Protein AF-A0A7Y2GNJ2-F1 (afdb_monomer)

Solvent-a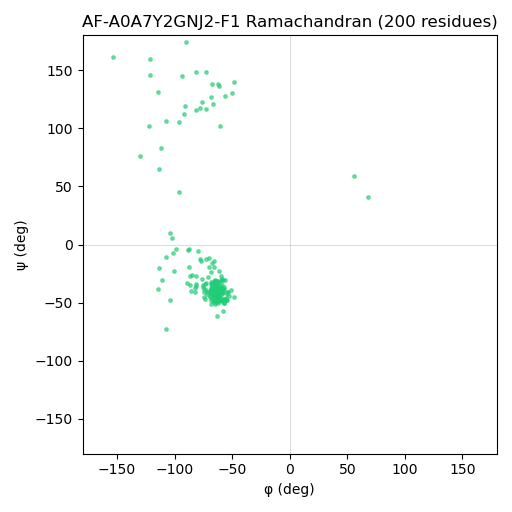ccessible surface area (backbone atoms only — not comparable to full-atom values): 11298 Å² total; per-residue (Å²): 130,84,80,75,84,55,77,53,54,47,87,52,96,85,57,89,56,72,74,78,79,82,53,63,71,44,38,50,50,29,53,53,56,63,75,62,70,83,59,58,85,76,56,62,54,75,68,25,56,54,32,60,71,74,69,48,53,71,67,56,51,52,51,51,52,54,48,42,21,40,48,45,57,44,38,56,54,53,41,50,40,42,62,70,43,56,50,66,52,47,43,46,55,42,53,40,52,30,49,55,50,46,49,55,48,41,52,42,49,35,48,38,36,50,50,52,48,58,70,73,43,82,50,66,69,59,45,55,46,36,76,38,22,64,82,72,32,72,73,47,26,55,54,49,56,53,52,57,58,38,67,71,48,91,45,65,70,59,33,53,55,51,50,51,39,45,54,52,53,70,40,43,66,54,55,54,53,41,51,52,37,44,76,71,75,41,36,62,23,65,34,51,53,48,56,56,51,57,56,74,55,102

pLDDT: mean 94.42, std 7.08, range [44.34, 98.62]

Secondary structure (DSSP, 8-state):
------GGGS--TT--S-PSPS-HHHHHHHHHHHTT---GGG---HHHHHHHHHT--HHHHHHHHHHHHHHHHHHHHHHHHIIIIIHHH---HHHHHHHHHHHHHHHHHHHHHHHHHHHH---HHHHHHHHTHHHH-HHHHHHHHHHHHHHT-S-HHHHHHHHHHIIIIITHHHHHHHHHHHHTT--HHHHHHHHHHHHHT-

Structure (mmCIF, N/CA/C/O backbone):
data_AF-A0A7Y2GNJ2-F1
#
_entry.id   AF-A0A7Y2GNJ2-F1
#
loop_
_atom_site.group_PDB
_atom_site.id
_atom_site.type_symbol
_atom_site.label_atom_id
_atom_site.label_alt_id
_atom_site.label_comp_id
_atom_site.label_asym_id
_atom_site.label_entity_id
_atom_site.label_seq_id
_atom_site.pdbx_PDB_ins_code
_atom_site.Cartn_x
_atom_site.Cartn_y
_atom_site.Cartn_z
_atom_site.occupancy
_atom_site.B_iso_or_equiv
_atom_site.auth_seq_id
_atom_site.auth_comp_id
_atom_site.auth_asym_id
_atom_site.auth_atom_id
_atom_site.pdbx_PDB_model_num
ATOM 1 N N . MET A 1 1 ? 32.166 -11.261 -7.884 1.00 46.47 1 MET A N 1
ATOM 2 C CA . MET A 1 1 ? 30.865 -11.717 -8.414 1.00 46.47 1 MET A CA 1
ATOM 3 C C . MET A 1 1 ? 30.718 -11.103 -9.795 1.00 46.47 1 MET A C 1
ATOM 5 O O . MET A 1 1 ? 31.097 -9.947 -9.932 1.00 46.47 1 MET A O 1
ATOM 9 N N . SER A 1 2 ? 30.309 -11.850 -10.824 1.00 44.34 2 SER A N 1
ATOM 10 C CA . SER A 1 2 ? 30.042 -11.229 -12.127 1.00 44.34 2 SER A CA 1
ATOM 11 C C . SER A 1 2 ? 28.825 -10.325 -11.966 1.00 44.34 2 SER A C 1
ATOM 13 O O . SER A 1 2 ? 27.773 -10.816 -11.565 1.00 44.34 2 SER A O 1
ATOM 15 N N . THR A 1 3 ? 28.966 -9.032 -12.240 1.00 61.59 3 THR A N 1
ATOM 16 C CA . THR A 1 3 ? 27.826 -8.127 -12.400 1.00 61.59 3 THR A CA 1
ATOM 17 C C . THR A 1 3 ? 27.010 -8.654 -13.570 1.00 61.59 3 THR A C 1
ATOM 19 O O . THR A 1 3 ? 27.440 -8.547 -14.720 1.00 61.59 3 THR A O 1
ATOM 22 N N . ALA A 1 4 ? 25.903 -9.336 -13.273 1.00 67.94 4 ALA A N 1
ATOM 23 C CA . ALA A 1 4 ? 24.942 -9.699 -14.297 1.00 67.94 4 ALA A CA 1
ATOM 24 C C . ALA A 1 4 ? 24.522 -8.398 -14.984 1.00 67.94 4 ALA A C 1
ATOM 26 O O . ALA A 1 4 ? 24.213 -7.417 -14.314 1.00 67.94 4 ALA A O 1
ATOM 27 N N . VAL A 1 5 ? 24.613 -8.364 -16.310 1.00 80.19 5 VAL A N 1
ATOM 28 C CA . VAL A 1 5 ? 24.119 -7.219 -17.069 1.00 80.19 5 VAL A CA 1
ATOM 29 C C . VAL A 1 5 ? 22.603 -7.309 -17.021 1.00 80.19 5 VAL A C 1
ATOM 31 O O . VAL A 1 5 ? 22.038 -8.299 -17.483 1.00 80.19 5 VAL A O 1
ATOM 34 N N . GLU A 1 6 ? 21.969 -6.319 -16.405 1.00 88.75 6 GLU A N 1
ATOM 35 C CA . GLU A 1 6 ? 20.520 -6.222 -16.292 1.00 88.75 6 GLU A CA 1
ATOM 36 C C . GLU A 1 6 ? 20.010 -5.309 -17.416 1.00 88.75 6 GLU A C 1
ATOM 38 O O . GLU A 1 6 ? 20.180 -4.092 -17.330 1.00 88.75 6 GLU A O 1
ATOM 43 N N . PRO A 1 7 ? 19.383 -5.852 -18.481 1.00 92.31 7 PRO A N 1
ATOM 44 C CA . PRO A 1 7 ? 19.020 -5.062 -19.662 1.00 92.31 7 PRO A CA 1
ATOM 45 C C . PRO A 1 7 ? 18.042 -3.918 -19.368 1.00 92.31 7 PRO A C 1
ATOM 47 O O . PRO A 1 7 ? 17.959 -2.961 -20.130 1.00 92.31 7 PRO A O 1
ATOM 50 N N . ILE A 1 8 ? 17.287 -4.022 -18.270 1.00 93.12 8 ILE A N 1
ATOM 51 C CA . ILE A 1 8 ? 16.347 -2.998 -17.802 1.00 93.12 8 ILE A CA 1
ATOM 52 C C . ILE A 1 8 ? 17.046 -1.737 -17.272 1.00 93.12 8 ILE A C 1
ATOM 54 O O . ILE A 1 8 ? 16.418 -0.683 -17.224 1.00 93.12 8 ILE A O 1
ATOM 58 N N . LEU A 1 9 ? 18.333 -1.827 -16.924 1.00 93.88 9 LEU A N 1
ATOM 59 C CA . LEU A 1 9 ? 19.142 -0.724 -16.392 1.00 93.88 9 LEU A CA 1
ATOM 60 C C . LEU A 1 9 ? 20.072 -0.098 -17.445 1.00 93.88 9 LEU A C 1
ATOM 62 O O . LEU A 1 9 ? 20.734 0.902 -17.174 1.00 93.88 9 LEU A O 1
ATOM 66 N N . GLU A 1 10 ? 20.161 -0.680 -18.645 1.00 91.62 10 GLU A N 1
ATOM 67 C CA . GLU A 1 10 ? 21.019 -0.161 -19.712 1.00 91.62 10 GLU A CA 1
ATOM 68 C C . GLU A 1 10 ? 20.494 1.178 -20.237 1.00 91.62 10 GLU A C 1
ATOM 70 O O . GLU A 1 10 ? 19.329 1.285 -20.628 1.00 91.62 10 GLU A O 1
ATOM 75 N N . ALA A 1 11 ? 21.365 2.195 -20.261 1.00 87.31 11 ALA A N 1
ATOM 76 C CA . ALA A 1 11 ? 21.024 3.549 -20.688 1.00 87.31 11 ALA A CA 1
ATOM 77 C C . ALA A 1 11 ? 20.310 3.556 -22.048 1.00 87.31 11 ALA A C 1
ATOM 79 O O . ALA A 1 11 ? 20.769 2.947 -23.018 1.00 87.31 11 ALA A O 1
ATOM 80 N N . ASN A 1 12 ? 19.183 4.266 -22.111 1.00 82.25 12 ASN A N 1
ATOM 81 C CA . ASN A 1 12 ? 18.346 4.353 -23.301 1.00 82.25 12 ASN A CA 1
ATOM 82 C C . ASN A 1 12 ? 18.021 5.817 -23.618 1.00 82.25 12 ASN A C 1
ATOM 84 O O . ASN A 1 12 ? 16.913 6.297 -23.371 1.00 82.25 12 ASN A O 1
ATOM 88 N N . ASP A 1 13 ? 19.013 6.517 -24.169 1.00 76.12 13 ASP A N 1
ATOM 89 C CA . ASP A 1 13 ? 18.960 7.963 -24.431 1.00 76.12 13 ASP A CA 1
ATOM 90 C C . ASP A 1 13 ? 17.912 8.362 -25.489 1.00 76.12 13 ASP A C 1
ATOM 92 O O . ASP A 1 13 ? 17.538 9.529 -25.591 1.00 76.12 13 ASP A O 1
ATOM 96 N N . ASP A 1 14 ? 17.393 7.399 -26.255 1.00 72.88 14 ASP A N 1
ATOM 97 C CA . ASP A 1 14 ? 16.506 7.653 -27.394 1.00 72.88 14 ASP A CA 1
ATOM 98 C C . ASP A 1 14 ? 15.012 7.464 -27.071 1.00 72.88 14 ASP A C 1
ATOM 100 O O . ASP A 1 14 ? 14.151 7.707 -27.926 1.00 72.88 14 ASP A O 1
ATOM 104 N N . ARG A 1 15 ? 14.656 7.025 -25.852 1.00 75.00 15 ARG A N 1
ATOM 105 C CA . ARG A 1 15 ? 13.292 6.555 -25.546 1.00 75.00 15 ARG A CA 1
ATOM 106 C C . ARG A 1 15 ? 12.517 7.437 -24.567 1.00 75.00 15 ARG A C 1
ATOM 108 O O . ARG A 1 15 ? 12.082 6.996 -23.508 1.00 75.00 15 ARG A O 1
ATOM 115 N N . PHE A 1 16 ? 12.236 8.668 -24.994 1.00 76.56 16 PHE A N 1
ATOM 116 C CA . PHE A 1 16 ? 11.291 9.578 -24.321 1.00 76.56 16 PHE A CA 1
ATOM 117 C C . PHE A 1 16 ? 9.837 9.431 -24.797 1.00 76.56 16 PHE A C 1
ATOM 119 O O . PHE A 1 16 ? 8.935 10.078 -24.268 1.00 76.56 16 PHE A O 1
ATOM 126 N N . VAL A 1 17 ? 9.595 8.593 -25.808 1.00 85.94 17 VAL A N 1
ATOM 127 C CA . VAL A 1 17 ? 8.268 8.355 -26.384 1.00 85.94 17 VAL A CA 1
ATOM 128 C C . VAL A 1 17 ? 7.861 6.911 -26.105 1.00 85.94 17 VAL A C 1
ATOM 130 O O . VAL A 1 17 ? 8.636 5.984 -26.340 1.00 85.94 17 VAL A O 1
ATOM 133 N N . ILE A 1 18 ? 6.638 6.713 -25.606 1.00 91.56 18 ILE A N 1
ATOM 134 C CA . ILE A 1 18 ? 6.153 5.382 -25.213 1.00 91.56 18 ILE A CA 1
ATOM 135 C C . ILE A 1 18 ? 5.967 4.443 -26.416 1.00 91.56 18 ILE A C 1
ATOM 137 O O . ILE A 1 18 ? 6.223 3.244 -26.317 1.00 91.56 18 ILE A O 1
ATOM 141 N N . PHE A 1 19 ? 5.587 4.983 -27.579 1.00 92.06 19 PHE A N 1
ATOM 142 C CA . PHE A 1 19 ? 5.380 4.200 -28.795 1.00 92.06 19 PHE A CA 1
ATOM 143 C C . PHE A 1 19 ? 6.627 4.136 -29.692 1.00 92.06 19 PHE A C 1
ATOM 145 O O . PHE A 1 19 ? 7.317 5.142 -29.854 1.00 92.06 19 PHE A O 1
ATOM 152 N N . PRO A 1 20 ? 6.863 2.993 -30.367 1.00 94.00 20 PRO A N 1
ATOM 153 C CA . PRO A 1 20 ? 6.124 1.733 -30.235 1.00 94.00 20 PRO A CA 1
ATOM 154 C C . PRO A 1 20 ? 6.440 1.009 -28.913 1.00 94.00 20 PRO A C 1
ATOM 156 O O . PRO A 1 20 ? 7.570 1.076 -28.427 1.00 94.00 20 PRO A O 1
ATOM 159 N N . ILE A 1 21 ? 5.453 0.283 -28.371 1.00 96.38 21 ILE A N 1
ATOM 160 C CA . ILE A 1 21 ? 5.638 -0.584 -27.195 1.00 96.38 21 ILE A CA 1
ATOM 161 C C . ILE A 1 21 ? 6.673 -1.671 -27.528 1.00 96.38 21 ILE A C 1
ATOM 163 O O . ILE A 1 21 ? 6.667 -2.229 -28.628 1.00 96.38 21 ILE A O 1
ATOM 167 N N . LYS A 1 22 ? 7.587 -1.934 -26.593 1.00 95.00 22 LYS A N 1
ATOM 168 C CA . LYS A 1 22 ? 8.662 -2.935 -26.686 1.00 95.00 22 LYS A CA 1
ATOM 169 C C . LYS A 1 22 ? 8.465 -4.060 -25.672 1.00 95.00 22 LYS A C 1
ATOM 171 O O . LYS A 1 22 ? 8.685 -5.215 -26.021 1.00 95.00 22 LYS A O 1
ATOM 176 N N . HIS A 1 23 ? 8.006 -3.722 -24.468 1.00 96.25 23 HIS A N 1
ATOM 177 C CA . HIS A 1 23 ? 7.744 -4.655 -23.371 1.00 96.25 23 HIS A CA 1
ATOM 178 C C . HIS A 1 23 ? 6.239 -4.732 -23.118 1.00 96.25 23 HIS A C 1
ATOM 180 O O . HIS A 1 23 ? 5.681 -4.007 -22.296 1.00 96.25 23 HIS A O 1
ATOM 186 N N . HIS A 1 24 ? 5.563 -5.568 -23.908 1.00 97.69 24 HIS A N 1
ATOM 187 C CA . HIS A 1 24 ? 4.108 -5.726 -23.842 1.00 97.69 24 HIS A CA 1
ATOM 188 C C . HIS A 1 24 ? 3.636 -6.321 -22.514 1.00 97.69 24 HIS A C 1
ATOM 190 O O . HIS A 1 24 ? 2.588 -5.929 -22.021 1.00 97.69 24 HIS A O 1
ATOM 196 N N . ASP A 1 25 ? 4.426 -7.208 -21.922 1.00 97.44 25 ASP A N 1
ATOM 197 C CA . ASP A 1 25 ? 4.215 -7.778 -20.593 1.00 97.44 25 ASP A CA 1
ATOM 198 C C . ASP A 1 25 ? 4.162 -6.701 -19.498 1.00 97.44 25 ASP A C 1
ATOM 200 O O . ASP A 1 25 ? 3.218 -6.664 -18.708 1.00 97.44 25 ASP A O 1
ATOM 204 N N . LEU A 1 26 ? 5.127 -5.778 -19.490 1.00 97.19 26 LEU A N 1
ATOM 205 C CA . LEU A 1 26 ? 5.150 -4.654 -18.549 1.00 97.19 26 LEU A CA 1
ATOM 206 C C . LEU A 1 26 ? 4.021 -3.658 -18.828 1.00 97.19 26 LEU A C 1
ATOM 208 O O . LEU A 1 26 ? 3.373 -3.168 -17.904 1.00 97.19 26 LEU A O 1
ATOM 212 N N . TRP A 1 27 ? 3.749 -3.387 -20.106 1.00 98.00 27 TRP A N 1
ATOM 213 C CA . TRP A 1 27 ? 2.651 -2.507 -20.498 1.00 98.00 27 TRP A CA 1
ATOM 214 C C . TRP A 1 27 ? 1.289 -3.057 -20.067 1.00 98.00 27 TRP A C 1
ATOM 216 O O . TRP A 1 27 ? 0.447 -2.308 -19.580 1.00 98.00 27 TRP A O 1
ATOM 226 N N . GLU A 1 28 ? 1.065 -4.363 -20.211 1.00 98.25 28 GLU A N 1
ATOM 227 C CA . GLU A 1 28 ? -0.156 -5.023 -19.752 1.00 98.25 28 GLU A CA 1
ATOM 228 C C . GLU A 1 28 ? -0.335 -4.896 -18.238 1.00 98.25 28 GLU A C 1
ATOM 230 O O . GLU A 1 28 ? -1.447 -4.618 -17.792 1.00 98.25 28 GLU A O 1
ATOM 235 N N . TRP A 1 29 ? 0.734 -5.049 -17.452 1.00 97.69 29 TRP A N 1
ATOM 236 C CA . TRP A 1 29 ? 0.687 -4.817 -16.006 1.00 97.69 29 TRP A CA 1
ATOM 237 C C . TRP A 1 29 ? 0.358 -3.369 -15.659 1.00 97.69 29 TRP A C 1
ATOM 239 O O . TRP A 1 29 ? -0.556 -3.138 -14.872 1.00 97.69 29 TRP A O 1
ATOM 249 N N . TYR A 1 30 ? 0.996 -2.401 -16.319 1.00 98.25 30 TYR A N 1
ATOM 250 C CA . TYR A 1 30 ? 0.650 -0.988 -16.148 1.00 98.25 30 TYR A CA 1
ATOM 251 C C . TYR A 1 30 ? -0.836 -0.735 -16.437 1.00 98.25 30 TYR A C 1
ATOM 253 O O . TYR A 1 30 ? -1.531 -0.138 -15.619 1.00 98.25 30 TYR A O 1
ATOM 261 N N . LYS A 1 31 ? -1.359 -1.248 -17.558 1.00 98.44 31 LYS A N 1
ATOM 262 C CA . LYS A 1 31 ? -2.773 -1.077 -17.923 1.00 98.44 31 LYS A CA 1
ATOM 263 C C . LYS A 1 31 ? -3.731 -1.770 -16.950 1.00 98.44 31 LYS A C 1
ATOM 265 O O . LYS A 1 31 ? -4.848 -1.285 -16.787 1.00 98.44 31 LYS A O 1
ATOM 270 N N . LYS A 1 32 ? -3.329 -2.882 -16.322 1.00 97.88 32 LYS A N 1
ATOM 271 C CA . LYS A 1 32 ? -4.114 -3.528 -15.256 1.00 97.88 32 LYS A CA 1
ATOM 272 C C . LYS A 1 32 ? -4.197 -2.633 -14.022 1.00 97.88 32 LYS A C 1
ATOM 274 O O . LYS A 1 32 ? -5.305 -2.395 -13.559 1.00 97.88 32 LYS A O 1
ATOM 279 N N . CYS A 1 33 ? -3.069 -2.101 -13.553 1.00 97.19 33 CYS A N 1
ATOM 280 C CA . CYS A 1 33 ? -3.043 -1.178 -12.415 1.00 97.19 33 CYS A CA 1
ATOM 281 C C . 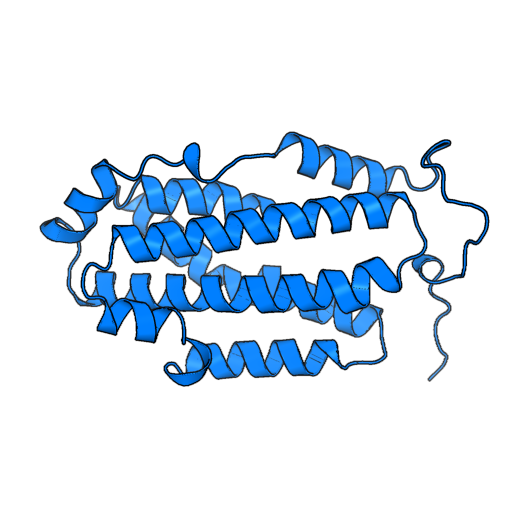CYS A 1 33 ? -3.833 0.102 -12.716 1.00 97.19 33 CYS A C 1
ATOM 283 O O . CYS A 1 33 ? -4.675 0.505 -11.922 1.00 97.19 33 CYS A O 1
ATOM 285 N N . GLU A 1 34 ? -3.654 0.683 -13.905 1.00 98.19 34 GLU A N 1
ATOM 286 C CA . GLU A 1 34 ? -4.389 1.878 -14.334 1.00 98.19 34 GLU A CA 1
ATOM 287 C C . GLU A 1 34 ? -5.910 1.658 -14.343 1.00 98.19 34 GLU A C 1
ATOM 289 O O . GLU A 1 34 ? -6.672 2.534 -13.940 1.00 98.19 34 GLU A O 1
ATOM 294 N N . ALA A 1 35 ? -6.370 0.474 -14.758 1.00 97.94 35 ALA A N 1
ATOM 295 C CA . ALA A 1 35 ? -7.789 0.116 -14.748 1.00 97.94 35 ALA A CA 1
ATOM 296 C C . ALA A 1 35 ? -8.366 -0.097 -13.335 1.00 97.94 35 ALA A C 1
ATOM 298 O O . ALA A 1 35 ? -9.583 -0.211 -13.186 1.00 97.94 35 ALA A O 1
ATOM 299 N N . CYS A 1 36 ? -7.507 -0.166 -12.319 1.00 96.75 36 CYS A N 1
ATOM 300 C CA . CYS A 1 36 ? -7.857 -0.383 -10.923 1.00 96.75 36 CYS A CA 1
ATOM 301 C C . CYS A 1 36 ? -7.824 0.900 -10.080 1.00 96.75 36 CYS A C 1
ATOM 303 O O . CYS A 1 36 ? -8.033 0.799 -8.874 1.00 96.75 36 CYS A O 1
ATOM 305 N N . PHE A 1 37 ? -7.605 2.071 -10.690 1.00 98.25 37 PHE A N 1
ATOM 306 C CA . PHE A 1 37 ? -7.615 3.368 -10.008 1.00 98.25 37 PHE A CA 1
ATOM 307 C C . PHE A 1 37 ? -8.850 3.568 -9.114 1.00 98.25 37 PHE A C 1
ATOM 309 O O . PHE A 1 37 ? -9.967 3.224 -9.506 1.00 98.25 37 PHE A O 1
ATOM 316 N N . TRP A 1 38 ? -8.626 4.163 -7.945 1.00 98.62 38 TRP A N 1
ATOM 317 C CA . TRP A 1 38 ? -9.640 4.553 -6.968 1.00 98.62 38 TRP A CA 1
ATOM 318 C C . TRP A 1 38 ? -9.116 5.728 -6.133 1.00 98.62 38 TRP A C 1
ATOM 320 O O . TRP A 1 38 ? -7.904 5.950 -6.100 1.00 98.62 38 TRP A O 1
ATOM 330 N N . THR A 1 39 ? -9.997 6.469 -5.457 1.00 98.56 39 THR A N 1
ATOM 331 C CA . THR A 1 39 ? -9.603 7.532 -4.510 1.00 98.56 39 THR A CA 1
ATOM 332 C C . THR A 1 39 ? -10.132 7.298 -3.098 1.00 98.56 39 THR A C 1
ATOM 334 O O . THR A 1 39 ? -11.108 6.572 -2.893 1.00 98.56 39 THR A O 1
ATOM 337 N N . ALA A 1 40 ? -9.505 7.933 -2.101 1.00 98.06 40 ALA A N 1
ATOM 338 C CA . ALA A 1 40 ? -9.887 7.786 -0.697 1.00 98.06 40 ALA A CA 1
ATOM 339 C C . ALA A 1 40 ? -11.352 8.193 -0.429 1.00 98.06 40 ALA A C 1
ATOM 341 O O . ALA A 1 40 ? -12.008 7.616 0.439 1.00 98.06 40 ALA A O 1
ATOM 342 N N . GLU A 1 41 ? -11.899 9.138 -1.200 1.00 97.44 41 GLU A N 1
ATOM 343 C CA . GLU A 1 41 ? -13.291 9.594 -1.088 1.00 97.44 41 GLU A CA 1
ATOM 344 C C . GLU A 1 41 ? -14.331 8.543 -1.497 1.00 97.44 41 GLU A C 1
ATOM 346 O O . GLU A 1 41 ? -15.509 8.693 -1.165 1.00 97.44 41 GLU A O 1
ATOM 351 N N . GLU A 1 42 ? -13.931 7.485 -2.204 1.00 96.50 42 GLU A N 1
ATOM 352 C CA . GLU A 1 42 ? -14.821 6.369 -2.543 1.00 96.50 42 GLU A CA 1
ATOM 353 C C . GLU A 1 42 ? -15.129 5.477 -1.327 1.00 96.50 42 GLU A C 1
ATOM 355 O O . GLU A 1 42 ? -16.041 4.646 -1.380 1.00 96.50 42 GLU A O 1
ATOM 360 N N . ILE A 1 43 ? -14.390 5.640 -0.224 1.00 98.00 43 ILE A N 1
ATOM 361 C CA . ILE A 1 43 ? -14.528 4.832 0.987 1.00 98.00 43 ILE A CA 1
ATOM 362 C C . ILE A 1 43 ? -15.514 5.500 1.955 1.00 98.00 43 ILE A C 1
ATOM 364 O O . ILE A 1 43 ? -15.224 6.528 2.568 1.00 98.00 43 ILE A O 1
ATOM 368 N N . ASP A 1 44 ? -16.672 4.869 2.159 1.00 97.31 44 ASP A N 1
ATOM 369 C CA . ASP A 1 44 ? -17.634 5.293 3.179 1.00 97.31 44 ASP A CA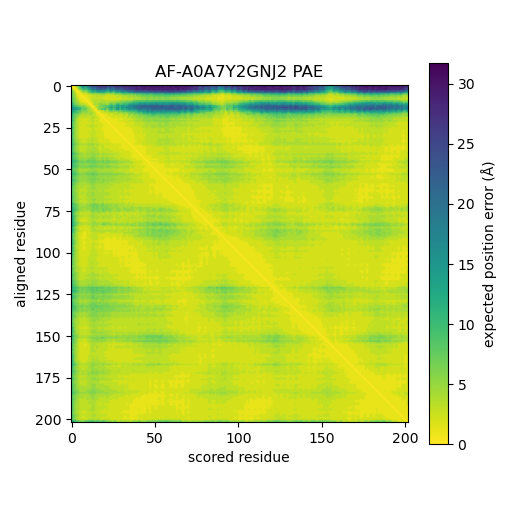 1
ATOM 370 C C . ASP A 1 44 ? -17.238 4.768 4.570 1.00 97.31 44 ASP A C 1
ATOM 372 O O . ASP A 1 44 ? -17.223 3.563 4.825 1.00 97.31 44 ASP A O 1
ATOM 376 N N . LEU A 1 45 ? -16.935 5.694 5.485 1.00 97.19 45 LEU A N 1
ATOM 377 C CA . LEU A 1 45 ? -16.546 5.409 6.872 1.00 97.19 45 LEU A CA 1
ATOM 378 C C . LEU A 1 45 ? -17.669 5.680 7.889 1.00 97.19 45 LEU A C 1
ATOM 380 O O . LEU A 1 45 ? -17.421 5.695 9.101 1.00 97.19 45 LEU A O 1
ATOM 384 N N . HIS A 1 46 ? -18.899 5.938 7.434 1.00 95.12 46 HIS A N 1
ATOM 385 C CA . HIS A 1 46 ? -20.003 6.305 8.319 1.00 95.12 46 HIS A CA 1
ATOM 386 C C . HIS A 1 46 ? -20.337 5.195 9.326 1.00 95.12 46 HIS A C 1
ATOM 388 O O . HIS A 1 46 ? -20.430 5.452 10.531 1.00 95.12 46 HIS A O 1
ATOM 394 N N . GLU A 1 47 ? -20.486 3.956 8.852 1.00 95.38 47 GLU A N 1
ATOM 395 C CA . GLU A 1 47 ? -20.832 2.816 9.710 1.00 95.38 47 GLU A CA 1
ATOM 396 C C . GLU A 1 47 ? -19.679 2.402 10.641 1.00 95.38 47 GLU A C 1
ATOM 398 O O . GLU A 1 47 ? -19.922 1.938 11.762 1.00 95.38 47 GLU A O 1
ATOM 403 N N . ASP A 1 48 ? -18.429 2.652 10.240 1.00 97.81 48 ASP A N 1
ATOM 404 C CA . ASP A 1 48 ? -17.239 2.269 11.005 1.00 97.81 48 ASP A CA 1
ATOM 405 C C . ASP A 1 48 ? -17.173 2.964 12.362 1.00 97.81 48 ASP A C 1
ATOM 407 O O . ASP A 1 48 ? -16.747 2.355 13.341 1.00 97.81 48 ASP A O 1
ATOM 411 N N . GLN A 1 49 ? -17.657 4.205 12.479 1.00 95.62 49 GLN A N 1
ATOM 412 C CA . GLN A 1 49 ? -17.679 4.897 13.772 1.00 95.62 49 GLN A CA 1
ATOM 413 C C . GLN A 1 49 ? -18.559 4.179 14.800 1.00 95.62 49 GLN A C 1
ATOM 415 O O . GLN A 1 49 ? -18.229 4.143 15.990 1.00 95.62 49 GLN A O 1
ATOM 420 N N . ASN A 1 50 ? -19.685 3.609 14.369 1.00 97.25 50 ASN A N 1
ATOM 421 C CA . ASN A 1 50 ? -20.546 2.854 15.270 1.00 97.25 50 ASN A CA 1
ATOM 422 C C . ASN A 1 50 ? -19.874 1.543 15.692 1.00 97.25 50 ASN A C 1
ATOM 424 O O . ASN A 1 50 ? -19.866 1.212 16.879 1.00 97.25 50 ASN A O 1
ATOM 428 N N . ASP A 1 51 ? -19.286 0.818 14.743 1.00 98.25 51 ASP A N 1
ATOM 429 C CA . ASP A 1 51 ? -18.598 -0.442 15.020 1.00 98.25 51 ASP A CA 1
ATOM 430 C C . ASP A 1 51 ? -17.400 -0.234 15.950 1.00 98.25 51 ASP A C 1
ATOM 432 O O . ASP A 1 51 ? -17.264 -0.936 16.959 1.00 98.25 51 ASP A O 1
ATOM 436 N N . TRP A 1 52 ? -16.603 0.798 15.675 1.00 98.31 52 TRP A N 1
ATOM 437 C CA . TRP A 1 52 ? -15.447 1.195 16.466 1.00 98.31 52 TRP A CA 1
ATOM 438 C C . TRP A 1 52 ? -15.788 1.436 17.937 1.00 98.31 52 TRP A C 1
ATOM 440 O O . TRP A 1 52 ? -15.101 0.932 18.831 1.00 98.31 52 TRP A O 1
ATOM 450 N N . ASN A 1 53 ? -16.860 2.191 18.192 1.00 96.75 53 ASN A N 1
ATOM 451 C CA . ASN A 1 53 ? -17.242 2.602 19.540 1.00 96.75 53 ASN A CA 1
ATOM 452 C C . ASN A 1 53 ? -18.040 1.526 20.287 1.00 96.75 53 ASN A C 1
ATOM 454 O O . ASN A 1 53 ? -17.857 1.361 21.492 1.00 96.75 53 ASN A O 1
ATOM 458 N N . ASN A 1 54 ? -18.920 0.803 19.588 1.00 97.69 54 ASN A N 1
ATOM 459 C CA . ASN A 1 54 ? -19.958 -0.005 20.231 1.00 97.69 54 ASN A CA 1
ATOM 460 C C . ASN A 1 54 ? -19.798 -1.517 20.034 1.00 97.69 54 ASN A C 1
ATOM 462 O O . ASN A 1 54 ? -20.393 -2.280 20.797 1.00 97.69 54 ASN A O 1
ATOM 466 N N . LYS A 1 55 ? -19.045 -1.973 19.023 1.00 97.94 55 LYS A N 1
ATOM 467 C CA . LYS A 1 55 ? -18.895 -3.408 18.718 1.00 97.94 55 LYS A CA 1
ATOM 468 C C . LYS A 1 55 ? -17.503 -3.955 19.007 1.00 97.94 55 LYS A C 1
ATOM 470 O O . LYS A 1 55 ? -17.391 -5.135 19.333 1.00 97.94 55 LYS A O 1
ATOM 475 N N . LEU A 1 56 ? -16.465 -3.129 18.886 1.00 98.19 56 LEU A N 1
ATOM 476 C CA . LEU A 1 56 ? -15.101 -3.537 19.206 1.00 98.19 56 LEU A CA 1
ATOM 477 C C . LEU A 1 56 ? -14.825 -3.465 20.711 1.00 98.19 56 LEU A C 1
ATOM 479 O O . LEU A 1 56 ? -15.347 -2.600 21.422 1.00 98.19 56 LEU A O 1
ATOM 483 N N . ASN A 1 57 ? -13.964 -4.353 21.195 1.00 97.94 57 ASN A N 1
ATOM 484 C CA . ASN A 1 57 ? -13.354 -4.235 22.518 1.00 97.94 57 ASN A CA 1
ATOM 485 C C . ASN A 1 57 ? -12.032 -3.440 22.462 1.00 97.94 57 ASN A C 1
ATOM 487 O O . ASN A 1 57 ? -11.554 -3.056 21.391 1.00 97.94 57 ASN A O 1
ATOM 491 N N . ASP A 1 58 ? -11.449 -3.163 23.631 1.00 97.88 58 ASP A N 1
ATOM 492 C CA . ASP A 1 58 ? -10.227 -2.355 23.730 1.00 97.88 58 ASP A CA 1
ATOM 493 C C . ASP A 1 58 ? -9.012 -3.018 23.074 1.00 97.88 58 ASP A C 1
ATOM 495 O O . ASP A 1 58 ? -8.225 -2.324 22.430 1.00 97.88 58 ASP A O 1
ATOM 499 N N . ASP A 1 59 ? -8.887 -4.344 23.166 1.00 98.19 59 ASP A N 1
ATOM 500 C CA . ASP A 1 59 ? -7.781 -5.093 22.558 1.00 98.19 59 ASP A CA 1
ATOM 501 C C . ASP A 1 59 ? -7.875 -5.082 21.024 1.00 98.19 59 ASP A C 1
ATOM 503 O O . ASP A 1 59 ? -6.869 -4.935 20.331 1.00 98.19 59 ASP A O 1
ATOM 507 N N . GLU A 1 60 ? -9.088 -5.169 20.474 1.00 98.25 60 GLU A N 1
ATOM 508 C CA . GLU A 1 60 ? -9.345 -5.062 19.034 1.00 98.25 60 GLU A CA 1
ATOM 509 C C . GLU A 1 60 ? -9.025 -3.662 18.512 1.00 98.25 60 GLU A C 1
ATOM 511 O O . GLU A 1 60 ? -8.321 -3.525 17.509 1.00 98.25 60 GLU A O 1
ATOM 516 N N . ARG A 1 61 ? -9.474 -2.614 19.217 1.00 98.38 61 ARG A N 1
ATOM 517 C CA . ARG A 1 61 ? -9.119 -1.226 18.881 1.00 98.38 61 ARG A CA 1
ATOM 518 C C . ARG A 1 61 ? -7.616 -0.995 18.978 1.00 98.38 61 ARG A C 1
ATOM 520 O O . ARG A 1 61 ? -7.043 -0.334 18.114 1.00 98.38 61 ARG A O 1
ATOM 527 N N . TYR A 1 62 ? -6.973 -1.518 20.021 1.00 97.12 62 TYR A N 1
ATOM 528 C CA . TYR A 1 62 ? -5.523 -1.456 20.188 1.00 97.12 62 TYR A CA 1
ATOM 529 C C . TYR A 1 62 ? -4.816 -2.092 18.989 1.00 97.12 62 TYR A C 1
ATOM 531 O O . TYR A 1 62 ? -3.960 -1.455 18.374 1.00 97.12 62 TYR A O 1
ATOM 539 N N . PHE A 1 63 ? -5.224 -3.301 18.613 1.00 97.88 63 PHE A N 1
ATOM 540 C CA . PHE A 1 63 ? -4.637 -4.043 17.508 1.00 97.88 63 PHE A CA 1
ATOM 541 C C . PHE A 1 63 ? -4.802 -3.326 16.159 1.00 97.88 63 PHE A C 1
ATOM 543 O O . PHE A 1 63 ? -3.816 -3.144 15.445 1.00 97.88 63 PHE A O 1
ATOM 550 N N . ILE A 1 64 ? -6.007 -2.835 15.846 1.00 98.31 64 ILE A N 1
ATOM 551 C CA . ILE A 1 64 ? -6.275 -2.095 14.601 1.00 98.31 64 ILE A CA 1
ATOM 552 C C . ILE A 1 64 ? -5.452 -0.804 14.543 1.00 98.31 64 ILE A C 1
ATOM 554 O O . ILE A 1 64 ? -4.817 -0.548 13.524 1.00 98.31 64 ILE A O 1
ATOM 558 N N . LYS A 1 65 ? -5.377 -0.026 15.635 1.00 97.69 65 LYS A N 1
ATOM 559 C CA . LYS A 1 65 ? -4.543 1.192 15.687 1.00 97.69 65 LYS A CA 1
ATOM 560 C C . LYS A 1 65 ? -3.087 0.911 15.321 1.00 97.69 65 LYS A C 1
ATOM 562 O O . LYS A 1 65 ? -2.490 1.675 14.572 1.00 97.69 65 LYS A O 1
ATOM 567 N N . HIS A 1 66 ? -2.521 -0.186 15.824 1.00 96.62 66 HIS A N 1
ATOM 568 C CA . HIS A 1 66 ? -1.124 -0.533 15.556 1.00 96.62 66 HIS A CA 1
ATOM 569 C C . HIS A 1 66 ? -0.909 -1.027 14.124 1.00 96.62 66 HIS A C 1
ATOM 571 O O . HIS A 1 66 ? 0.143 -0.756 13.551 1.00 96.62 66 HIS A O 1
ATOM 577 N N . ILE A 1 67 ? -1.896 -1.708 13.534 1.00 97.50 67 ILE A N 1
ATOM 578 C CA . ILE A 1 67 ? -1.872 -2.056 12.108 1.00 97.50 67 ILE A CA 1
ATOM 579 C C . ILE A 1 67 ? -1.894 -0.788 11.247 1.00 97.50 67 ILE A C 1
ATOM 581 O O . ILE A 1 67 ? -1.046 -0.642 10.374 1.00 97.50 67 ILE A O 1
ATOM 585 N N . LEU A 1 68 ? -2.802 0.152 11.525 1.00 97.69 68 LEU A N 1
ATOM 586 C CA . LEU A 1 68 ? -2.898 1.400 10.762 1.00 97.69 68 LEU A CA 1
ATOM 587 C C . LEU A 1 68 ? -1.629 2.254 10.897 1.00 97.69 68 LEU A C 1
ATOM 589 O O . LEU A 1 68 ? -1.138 2.781 9.906 1.00 97.69 68 LEU A O 1
ATOM 593 N N . ALA A 1 69 ? -1.056 2.338 12.102 1.00 96.25 69 ALA A N 1
ATOM 594 C CA . ALA A 1 69 ? 0.216 3.024 12.331 1.00 96.25 69 ALA A CA 1
ATOM 595 C C . ALA A 1 69 ? 1.389 2.360 11.589 1.00 96.25 69 ALA A C 1
ATOM 597 O O . ALA A 1 69 ? 2.311 3.043 11.151 1.00 96.25 69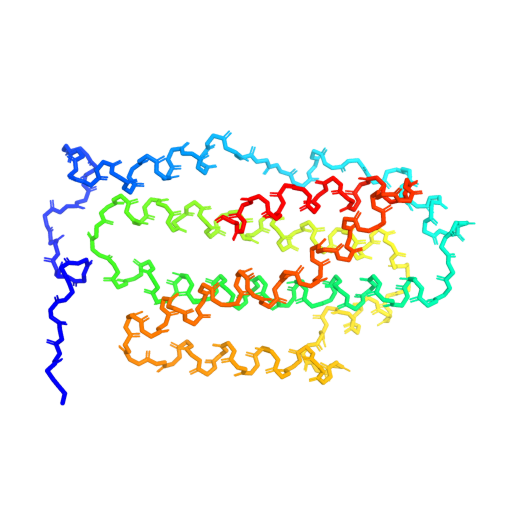 ALA A O 1
ATOM 598 N N . PHE A 1 70 ? 1.370 1.030 11.454 1.00 96.19 70 PHE A N 1
ATOM 599 C CA . PHE A 1 70 ? 2.367 0.299 10.678 1.00 96.19 70 PHE A CA 1
ATOM 600 C C . PHE A 1 70 ? 2.264 0.626 9.188 1.00 96.19 70 PHE A C 1
ATOM 602 O O . PHE A 1 70 ? 3.290 0.940 8.588 1.00 96.19 70 PHE A O 1
ATOM 609 N N . PHE A 1 71 ? 1.059 0.592 8.621 1.00 96.12 71 PHE A N 1
ATOM 610 C CA . PHE A 1 71 ? 0.849 0.893 7.208 1.00 96.12 71 PHE A CA 1
ATOM 611 C C . PHE A 1 71 ? 1.186 2.343 6.862 1.00 96.12 71 PHE A C 1
ATOM 613 O O . PHE A 1 71 ? 2.055 2.574 6.031 1.00 96.12 71 PHE A O 1
ATOM 620 N N . ALA A 1 72 ? 0.645 3.313 7.609 1.00 91.81 72 ALA A N 1
ATOM 621 C CA . ALA A 1 72 ? 0.900 4.735 7.364 1.00 91.81 72 ALA A CA 1
ATOM 622 C C . ALA A 1 72 ? 2.397 5.106 7.380 1.00 91.81 72 ALA A C 1
ATOM 624 O O . ALA A 1 72 ? 2.816 6.039 6.704 1.00 91.81 72 ALA A O 1
ATOM 625 N N . ALA A 1 73 ? 3.214 4.390 8.160 1.00 90.81 73 ALA A N 1
ATOM 626 C CA . ALA A 1 73 ? 4.662 4.585 8.171 1.00 90.81 73 ALA A CA 1
ATOM 627 C C . ALA A 1 73 ? 5.397 3.803 7.068 1.00 90.81 73 ALA A C 1
ATOM 629 O O . ALA A 1 73 ? 6.498 4.198 6.693 1.00 90.81 73 ALA A O 1
ATOM 630 N N . SER A 1 74 ? 4.842 2.684 6.598 1.00 91.19 74 SER A N 1
ATOM 631 C CA . SER A 1 74 ? 5.510 1.794 5.639 1.00 91.19 74 SER A CA 1
ATOM 632 C C . SER A 1 74 ? 5.361 2.283 4.201 1.00 91.19 74 SER A C 1
ATOM 634 O O . SER A 1 74 ? 6.364 2.284 3.492 1.00 91.19 74 SER A O 1
ATOM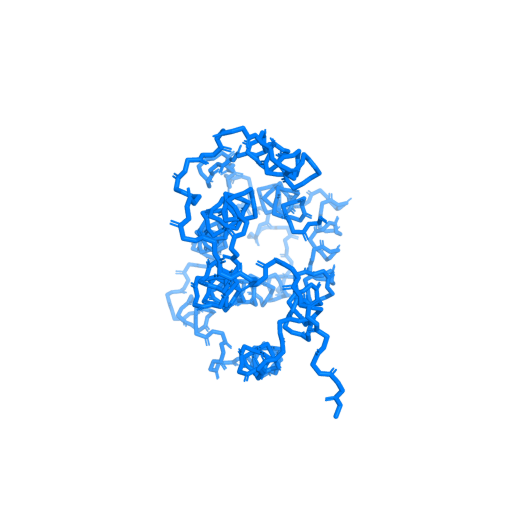 636 N N . ASP A 1 75 ? 4.185 2.779 3.809 1.00 88.88 75 ASP A N 1
ATOM 637 C CA . ASP A 1 75 ? 3.932 3.284 2.447 1.00 88.88 75 ASP A CA 1
ATOM 638 C C . ASP A 1 75 ? 4.876 4.447 2.112 1.00 88.88 75 ASP A C 1
ATOM 640 O O . ASP A 1 75 ? 5.420 4.537 1.016 1.00 88.88 75 ASP A O 1
ATOM 644 N N . GLY A 1 76 ? 5.190 5.298 3.099 1.00 89.94 76 GLY A N 1
ATOM 645 C CA . GLY A 1 76 ? 6.195 6.353 2.940 1.00 89.94 76 GLY A CA 1
ATOM 646 C C . GLY A 1 76 ? 7.591 5.819 2.588 1.00 89.94 76 GLY A C 1
ATOM 647 O O . GLY A 1 76 ? 8.269 6.395 1.742 1.00 89.94 76 GLY A O 1
ATOM 648 N N . ILE A 1 77 ? 8.003 4.696 3.188 1.00 92.06 77 ILE A N 1
ATOM 649 C CA . ILE A 1 77 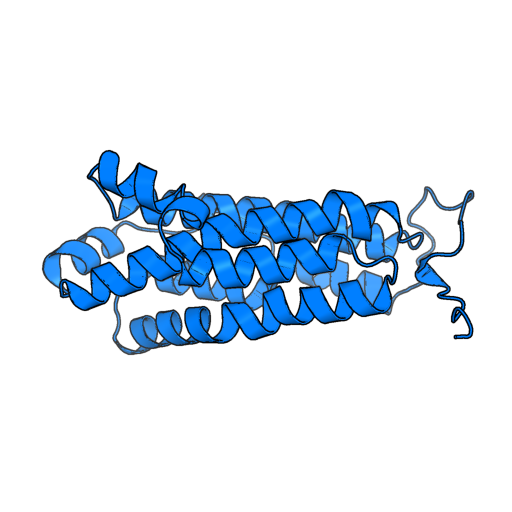? 9.303 4.052 2.922 1.00 92.06 77 ILE A CA 1
ATOM 650 C C . ILE A 1 77 ? 9.305 3.381 1.540 1.00 92.06 77 ILE A C 1
ATOM 652 O O . ILE A 1 77 ? 10.310 3.428 0.828 1.00 92.06 77 ILE A O 1
ATOM 656 N N . VAL A 1 78 ? 8.190 2.756 1.148 1.00 93.19 78 VAL A N 1
ATOM 657 C CA . VAL A 1 78 ? 8.017 2.167 -0.191 1.00 93.19 78 VAL A CA 1
ATOM 658 C C . VAL A 1 78 ? 8.101 3.255 -1.261 1.00 93.19 78 VAL A C 1
ATOM 660 O O . VAL A 1 78 ? 8.866 3.119 -2.219 1.00 93.19 78 VAL A O 1
ATOM 663 N N . ASN A 1 79 ? 7.402 4.372 -1.055 1.00 92.06 79 ASN A N 1
ATOM 664 C CA . ASN A 1 79 ? 7.394 5.515 -1.963 1.00 92.06 79 ASN A CA 1
ATOM 665 C C . ASN A 1 79 ? 8.792 6.134 -2.140 1.00 92.06 79 ASN A C 1
ATOM 667 O O . ASN A 1 79 ? 9.211 6.387 -3.270 1.00 92.06 79 ASN A O 1
ATOM 671 N N . GLU A 1 80 ? 9.547 6.299 -1.048 1.00 90.94 80 GLU A N 1
ATOM 672 C CA . GLU A 1 80 ? 10.932 6.792 -1.081 1.00 90.94 80 GLU A CA 1
ATOM 673 C C . GLU A 1 80 ? 11.823 5.894 -1.955 1.00 90.94 80 GLU A C 1
ATOM 675 O O . GLU A 1 80 ? 12.486 6.381 -2.872 1.00 90.94 80 GLU A O 1
ATOM 680 N N . ASN A 1 81 ? 11.754 4.569 -1.782 1.00 92.38 81 ASN A N 1
ATOM 681 C CA . ASN A 1 81 ? 12.507 3.639 -2.626 1.00 92.38 81 ASN A CA 1
ATOM 682 C C . ASN A 1 81 ? 12.053 3.653 -4.098 1.00 92.38 81 ASN A C 1
ATOM 684 O O . ASN A 1 81 ? 12.886 3.586 -5.005 1.00 92.38 81 ASN A O 1
ATOM 688 N N . LEU A 1 82 ? 10.747 3.735 -4.360 1.00 93.25 82 LEU A N 1
ATOM 689 C CA . LEU A 1 82 ? 10.226 3.810 -5.726 1.00 93.25 82 LEU A CA 1
ATOM 690 C C . LEU A 1 82 ? 10.748 5.055 -6.451 1.00 93.25 82 LEU A C 1
ATOM 692 O O . LEU A 1 82 ? 11.215 4.955 -7.590 1.00 93.25 82 LEU A O 1
ATOM 696 N N . ALA A 1 83 ? 10.682 6.213 -5.793 1.00 90.88 83 ALA A N 1
ATOM 697 C CA . ALA A 1 83 ? 11.054 7.495 -6.374 1.00 90.88 83 ALA A CA 1
ATOM 698 C C . ALA A 1 83 ? 12.574 7.657 -6.525 1.00 90.88 83 ALA A C 1
ATOM 700 O O . ALA A 1 83 ? 13.039 8.070 -7.592 1.00 90.88 83 ALA A O 1
ATOM 701 N N . GLU A 1 84 ? 13.346 7.336 -5.485 1.00 89.44 84 GLU A N 1
ATOM 702 C CA . GLU A 1 84 ? 14.792 7.576 -5.472 1.00 89.44 84 GLU A CA 1
ATOM 703 C C . GLU A 1 84 ? 15.580 6.488 -6.210 1.00 89.44 84 GLU A C 1
ATOM 705 O O . GLU A 1 84 ? 16.556 6.812 -6.892 1.00 89.44 84 GLU A O 1
ATOM 710 N N . ASN A 1 85 ? 15.121 5.230 -6.167 1.00 91.75 85 ASN A N 1
ATOM 711 C CA . ASN A 1 85 ? 15.812 4.091 -6.779 1.00 91.75 85 ASN A CA 1
ATOM 712 C C . ASN A 1 85 ? 15.099 3.578 -8.040 1.00 91.75 85 ASN A C 1
ATOM 714 O O . ASN A 1 85 ? 15.562 3.794 -9.159 1.00 91.75 85 ASN A O 1
ATOM 718 N N . PHE A 1 86 ? 13.951 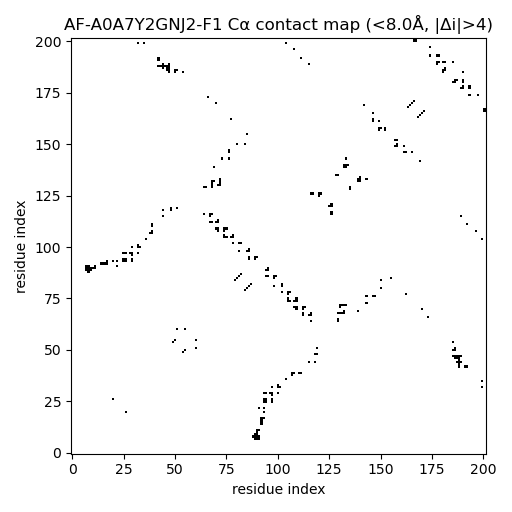2.905 -7.913 1.00 94.44 86 PHE A N 1
ATOM 719 C CA . PHE A 1 86 ? 13.416 2.112 -9.033 1.00 94.44 86 PHE A CA 1
ATOM 720 C C . PHE A 1 86 ? 13.068 2.939 -10.278 1.00 94.44 86 PHE A C 1
ATOM 722 O O . PHE A 1 86 ? 13.452 2.557 -11.388 1.00 94.44 86 PHE A O 1
ATOM 729 N N . VAL A 1 87 ? 12.400 4.088 -10.128 1.00 93.25 87 VAL A N 1
ATOM 730 C CA . VAL A 1 87 ? 12.068 4.957 -11.273 1.00 93.25 87 VAL A CA 1
ATOM 731 C C . VAL A 1 87 ? 13.311 5.601 -11.888 1.00 93.25 87 VAL A C 1
ATOM 733 O O . VAL A 1 87 ? 13.349 5.818 -13.106 1.00 93.25 87 VAL A O 1
ATOM 736 N N . SER A 1 88 ? 14.314 5.921 -11.066 1.00 89.44 88 SER A N 1
ATOM 737 C CA . SER A 1 88 ? 15.526 6.609 -11.511 1.00 89.44 88 SER A CA 1
ATOM 738 C C . SER A 1 88 ? 16.472 5.671 -12.275 1.00 89.44 88 SER A C 1
ATOM 740 O O . SER A 1 88 ? 17.063 6.076 -13.280 1.00 89.44 88 SER A O 1
ATOM 742 N N . GLU A 1 89 ? 16.560 4.409 -11.854 1.00 92.62 89 GLU A N 1
ATOM 743 C CA . GLU A 1 89 ? 17.494 3.420 -12.397 1.00 92.62 89 GLU A CA 1
ATOM 744 C C . GLU A 1 89 ? 16.964 2.694 -13.634 1.00 92.62 89 GLU A C 1
ATOM 746 O O . GLU A 1 89 ? 17.711 2.468 -14.592 1.00 92.62 89 GLU A O 1
ATOM 751 N N . VAL A 1 90 ? 15.677 2.338 -13.647 1.00 93.56 90 VAL A N 1
ATOM 752 C CA . VAL A 1 90 ? 15.079 1.599 -14.762 1.00 93.56 90 VAL A CA 1
ATOM 753 C C . VAL A 1 90 ? 15.026 2.466 -16.015 1.00 93.56 90 VAL A C 1
ATOM 755 O O . VAL A 1 90 ? 14.669 3.635 -15.965 1.00 93.56 90 VAL A O 1
ATOM 758 N N . GLN A 1 91 ? 15.347 1.895 -17.174 1.00 93.31 91 GLN A N 1
ATOM 759 C CA . GLN A 1 91 ? 15.412 2.602 -18.459 1.00 93.31 91 GLN A CA 1
ATOM 760 C C . GLN A 1 91 ? 14.249 2.251 -19.399 1.00 93.31 91 GLN A C 1
ATOM 762 O O . GLN A 1 91 ? 14.025 2.925 -20.407 1.00 93.31 91 GLN A O 1
ATOM 767 N N . TYR A 1 92 ? 13.451 1.231 -19.074 1.00 94.31 92 TYR A N 1
ATOM 768 C CA . TYR A 1 92 ? 12.273 0.863 -19.860 1.00 94.31 92 TYR A CA 1
ATOM 769 C C . TYR A 1 92 ? 11.115 1.825 -19.598 1.00 94.31 92 TYR A C 1
ATOM 771 O O . TYR A 1 92 ? 10.654 1.965 -18.467 1.00 94.31 92 TYR A O 1
ATOM 779 N N . ALA A 1 93 ? 10.606 2.457 -20.659 1.00 94.12 93 ALA A N 1
ATOM 780 C CA . ALA A 1 93 ? 9.489 3.393 -20.561 1.00 94.12 93 ALA A CA 1
ATOM 781 C C . ALA A 1 93 ? 8.237 2.731 -19.956 1.00 94.12 93 ALA A C 1
ATOM 783 O O . ALA A 1 93 ? 7.591 3.322 -19.103 1.00 94.12 93 ALA A O 1
ATOM 784 N N . GLU A 1 94 ? 7.925 1.487 -20.326 1.00 96.75 94 GLU A N 1
ATOM 785 C CA . GLU A 1 94 ? 6.772 0.752 -19.794 1.00 96.75 94 GLU A CA 1
ATOM 786 C C . GLU A 1 94 ? 6.865 0.518 -18.279 1.00 96.75 94 GLU A C 1
ATOM 788 O O . GLU A 1 94 ? 5.873 0.687 -17.574 1.00 96.75 94 GLU A O 1
ATOM 793 N N . ALA A 1 95 ? 8.059 0.199 -17.768 1.00 96.12 95 ALA A N 1
ATOM 794 C CA . ALA A 1 95 ? 8.292 0.052 -16.333 1.00 96.12 95 ALA A CA 1
ATOM 795 C C . ALA A 1 95 ? 8.210 1.396 -15.597 1.00 96.12 95 ALA A C 1
ATOM 797 O O . ALA A 1 95 ? 7.616 1.467 -14.528 1.00 96.12 95 ALA A O 1
ATOM 798 N N . LYS A 1 96 ? 8.736 2.483 -16.183 1.00 95.19 96 LYS A N 1
ATOM 799 C CA . LYS A 1 96 ? 8.581 3.834 -15.611 1.00 95.19 96 LYS A CA 1
ATOM 800 C C . LYS A 1 96 ? 7.113 4.241 -15.495 1.00 95.19 96 LYS A C 1
ATOM 802 O O . LYS A 1 96 ? 6.742 4.884 -14.522 1.00 95.19 96 LYS A O 1
ATOM 807 N N . PHE A 1 97 ? 6.279 3.867 -16.467 1.00 96.25 97 PHE A N 1
ATOM 808 C CA . PHE A 1 97 ? 4.836 4.122 -16.414 1.00 96.25 97 PHE A CA 1
ATOM 809 C C . PHE A 1 97 ? 4.167 3.310 -15.302 1.00 96.25 97 PHE A C 1
ATOM 811 O O . PHE A 1 97 ? 3.357 3.866 -14.563 1.00 96.25 97 PHE A O 1
ATOM 818 N N . PHE A 1 98 ? 4.541 2.036 -15.146 1.00 97.75 98 PHE A N 1
ATOM 819 C CA . PHE A 1 98 ? 4.083 1.205 -14.032 1.00 97.75 98 PHE A CA 1
ATOM 820 C C . PHE A 1 98 ? 4.453 1.826 -12.680 1.00 97.75 98 PHE A C 1
ATOM 822 O O . PHE A 1 98 ? 3.565 2.142 -11.897 1.00 97.75 98 PHE A O 1
ATOM 829 N N . TYR A 1 99 ? 5.740 2.087 -12.438 1.00 97.56 99 TYR A N 1
ATOM 830 C CA . TYR A 1 99 ? 6.203 2.645 -11.167 1.00 97.56 99 TYR A CA 1
ATOM 831 C C . TYR A 1 99 ? 5.677 4.059 -10.904 1.00 97.56 99 TYR A C 1
ATOM 833 O O . TYR A 1 99 ? 5.363 4.394 -9.768 1.00 97.56 99 TYR A O 1
ATOM 841 N N . GLY A 1 100 ? 5.524 4.886 -11.942 1.00 96.94 100 GLY A N 1
ATOM 842 C CA . GLY A 1 100 ? 4.898 6.200 -11.804 1.00 96.94 100 GLY A CA 1
ATOM 843 C C . GLY A 1 100 ? 3.439 6.105 -11.354 1.00 96.94 100 GLY A C 1
ATOM 844 O O . GLY A 1 100 ? 2.992 6.920 -10.548 1.00 96.94 100 GLY A O 1
ATOM 845 N N . PHE A 1 101 ? 2.707 5.096 -11.834 1.00 97.94 101 PHE A N 1
ATOM 846 C CA . PHE A 1 101 ? 1.357 4.813 -11.355 1.00 97.94 101 PHE A CA 1
ATOM 847 C C . PHE A 1 101 ? 1.365 4.227 -9.936 1.00 97.94 101 PHE A C 1
ATOM 849 O O . PHE A 1 101 ? 0.561 4.658 -9.116 1.00 97.94 101 PHE A O 1
ATOM 856 N N . GLN A 1 102 ? 2.300 3.323 -9.624 1.00 97.94 102 GLN A N 1
ATOM 857 C CA . GLN A 1 102 ? 2.470 2.760 -8.279 1.00 97.94 102 GLN A CA 1
ATOM 858 C C . GLN A 1 102 ? 2.713 3.864 -7.244 1.00 97.94 102 GLN A C 1
ATOM 860 O O . GLN A 1 102 ? 1.951 3.960 -6.297 1.00 97.94 102 GLN A O 1
ATOM 865 N N . ILE A 1 103 ? 3.659 4.784 -7.478 1.00 97.62 103 ILE A N 1
ATOM 866 C CA . ILE A 1 103 ? 3.919 5.938 -6.590 1.00 97.62 103 ILE A CA 1
ATOM 867 C C . ILE A 1 103 ? 2.647 6.751 -6.323 1.00 97.62 103 ILE A C 1
ATOM 869 O O . ILE A 1 103 ? 2.412 7.222 -5.210 1.00 97.62 103 ILE A O 1
ATOM 873 N N . MET A 1 104 ? 1.827 6.959 -7.354 1.00 97.75 104 MET A N 1
ATOM 874 C CA . MET A 1 104 ? 0.570 7.682 -7.199 1.00 97.75 104 MET A CA 1
ATOM 875 C C . MET A 1 104 ? -0.422 6.894 -6.334 1.00 97.75 104 MET A C 1
ATOM 877 O O . MET A 1 104 ? -1.020 7.491 -5.441 1.00 97.75 104 MET A O 1
ATOM 881 N N . MET A 1 105 ? -0.541 5.578 -6.529 1.00 98.12 105 MET A N 1
ATOM 882 C CA . MET A 1 105 ? -1.387 4.721 -5.691 1.00 98.12 105 MET A CA 1
ATOM 883 C C . MET A 1 105 ? -0.894 4.640 -4.240 1.00 98.12 105 MET A C 1
ATOM 885 O O . MET A 1 105 ? -1.716 4.780 -3.342 1.00 98.12 105 MET A O 1
ATOM 889 N N . GLU A 1 106 ? 0.416 4.551 -3.999 1.00 97.44 106 GLU A N 1
ATOM 890 C CA . GLU A 1 106 ? 1.017 4.601 -2.653 1.00 97.44 106 GLU A CA 1
ATOM 891 C C . GLU A 1 106 ? 0.642 5.887 -1.899 1.00 97.44 106 GLU A C 1
ATOM 893 O O . GLU A 1 106 ? 0.381 5.881 -0.696 1.00 97.44 106 GLU A O 1
ATOM 898 N N . ASN A 1 107 ? 0.551 7.023 -2.604 1.00 97.25 107 ASN A N 1
ATOM 899 C CA . ASN A 1 107 ? 0.082 8.267 -1.988 1.00 97.25 107 ASN A CA 1
ATOM 900 C C . ASN A 1 107 ? -1.392 8.171 -1.557 1.00 97.25 107 ASN A C 1
ATOM 902 O O . ASN A 1 107 ? -1.749 8.672 -0.489 1.00 97.25 107 ASN A O 1
ATOM 906 N N . ILE A 1 108 ? -2.236 7.516 -2.363 1.00 98.25 108 ILE A N 1
ATOM 907 C CA . ILE A 1 108 ? -3.652 7.278 -2.043 1.00 98.25 108 ILE A CA 1
ATOM 908 C C . ILE A 1 108 ? -3.784 6.288 -0.877 1.00 98.25 108 ILE A C 1
ATOM 910 O O . ILE A 1 108 ? -4.643 6.472 -0.010 1.00 98.25 108 ILE A O 1
ATOM 914 N N . HIS A 1 109 ? -2.923 5.270 -0.802 1.00 98.31 109 HIS A N 1
ATOM 915 C CA . HIS A 1 109 ? -2.869 4.335 0.326 1.00 98.31 109 HIS A CA 1
ATOM 916 C C . HIS A 1 109 ? -2.500 5.068 1.621 1.00 98.31 109 HIS A C 1
ATOM 918 O O . HIS A 1 109 ? -3.260 5.022 2.595 1.00 98.31 109 HIS A O 1
ATOM 924 N N . SER A 1 110 ? -1.429 5.865 1.593 1.00 96.06 110 SER A N 1
ATOM 925 C CA . SER A 1 110 ? -0.991 6.687 2.726 1.00 96.06 110 SER A CA 1
ATOM 926 C C . SER A 1 110 ? -2.072 7.679 3.187 1.00 96.06 110 SER A C 1
ATOM 928 O O . SER A 1 110 ? -2.297 7.853 4.394 1.00 96.06 110 SER A O 1
ATOM 930 N N . GLU A 1 111 ? -2.773 8.330 2.253 1.00 97.56 111 GLU A N 1
ATOM 931 C CA . GLU A 1 111 ? -3.929 9.183 2.561 1.00 97.56 111 GLU A CA 1
ATOM 932 C C . GLU A 1 111 ? -5.048 8.380 3.231 1.00 97.56 111 GLU A C 1
ATOM 934 O O . GLU A 1 111 ? -5.554 8.777 4.283 1.00 97.56 111 GLU A O 1
ATOM 939 N N . THR A 1 112 ? -5.386 7.219 2.672 1.00 98.31 112 THR A N 1
ATOM 940 C CA . THR A 1 112 ? -6.440 6.341 3.183 1.00 98.31 112 THR A CA 1
ATOM 941 C C . THR A 1 112 ? -6.149 5.893 4.613 1.00 98.31 112 THR A C 1
ATOM 943 O O . THR A 1 112 ? -7.013 6.016 5.484 1.00 98.31 112 THR A O 1
ATOM 946 N N . TYR A 1 113 ? -4.931 5.436 4.916 1.00 98.00 113 TYR A N 1
ATOM 947 C CA . TYR A 1 113 ? -4.559 5.066 6.285 1.00 98.00 113 TYR A CA 1
ATOM 948 C C . TYR A 1 113 ? -4.604 6.253 7.245 1.00 98.00 113 TYR A C 1
ATOM 950 O O . TYR A 1 113 ? -5.065 6.110 8.383 1.00 98.00 113 TYR A O 1
ATOM 958 N N . SER A 1 114 ? -4.197 7.436 6.787 1.00 95.00 114 SER A N 1
ATOM 959 C CA . SER A 1 114 ? -4.277 8.662 7.583 1.00 95.00 114 SER A CA 1
ATOM 960 C C . SER A 1 114 ? -5.726 9.054 7.887 1.00 95.00 114 SER A C 1
ATOM 962 O O . SER A 1 114 ? -6.046 9.378 9.035 1.00 95.00 114 SER A O 1
ATOM 964 N N . LEU A 1 115 ? -6.620 8.944 6.900 1.00 96.62 115 LEU A N 1
ATOM 965 C CA . LEU A 1 115 ? -8.056 9.185 7.044 1.00 96.62 115 LEU A CA 1
ATOM 966 C C . LEU A 1 115 ? -8.711 8.182 8.004 1.00 96.62 115 LEU A C 1
ATOM 968 O O . LEU A 1 115 ? -9.524 8.573 8.847 1.00 96.62 115 LEU A O 1
ATOM 972 N N . LEU A 1 116 ? -8.340 6.901 7.923 1.00 98.12 116 LEU A N 1
ATOM 973 C CA . LEU A 1 116 ? -8.811 5.859 8.841 1.00 98.12 116 LEU A CA 1
ATOM 974 C C . LEU A 1 116 ? -8.395 6.176 10.288 1.00 98.12 116 LEU A C 1
ATOM 976 O O . LEU A 1 116 ? -9.230 6.141 11.195 1.00 98.12 116 LEU A O 1
ATOM 980 N N . ILE A 1 117 ? -7.128 6.551 10.511 1.00 97.06 117 ILE A N 1
ATOM 981 C CA . ILE A 1 117 ? -6.635 6.958 11.838 1.00 97.06 117 ILE A CA 1
ATOM 982 C C . ILE A 1 117 ? -7.408 8.178 12.353 1.00 97.06 117 ILE A C 1
ATOM 984 O O . ILE A 1 117 ? -7.883 8.148 13.491 1.00 97.06 117 ILE A O 1
ATOM 988 N N . ASP A 1 118 ? -7.582 9.222 11.537 1.00 95.25 118 ASP A N 1
ATOM 989 C CA . ASP A 1 118 ? -8.309 10.433 11.942 1.00 95.25 118 ASP A CA 1
ATOM 990 C C . ASP A 1 118 ? -9.795 10.165 12.248 1.00 95.25 118 ASP A C 1
ATOM 992 O O . ASP A 1 118 ? -10.399 10.707 13.190 1.00 95.25 118 ASP A O 1
ATOM 996 N N . THR A 1 119 ? -10.390 9.238 11.502 1.00 96.31 119 THR A N 1
ATOM 997 C CA . THR A 1 119 ? -11.780 8.838 11.699 1.00 96.31 119 THR A CA 1
ATOM 998 C C . THR A 1 119 ? -11.967 8.083 13.013 1.00 96.31 119 THR A C 1
ATOM 1000 O O . THR A 1 119 ? -12.928 8.367 13.736 1.00 96.31 119 THR A O 1
ATOM 1003 N N . TYR A 1 120 ? -11.060 7.171 13.364 1.00 97.12 120 TYR A N 1
ATOM 1004 C CA . TYR A 1 120 ? -11.222 6.282 14.522 1.00 97.12 120 TYR A CA 1
ATOM 1005 C C . TYR A 1 120 ? -10.667 6.861 15.824 1.00 97.12 120 TYR A C 1
ATOM 1007 O O . TYR A 1 120 ? -11.218 6.621 16.903 1.00 97.12 120 TYR A O 1
ATOM 1015 N N . VAL A 1 121 ? -9.592 7.642 15.752 1.00 96.44 121 VAL A N 1
ATOM 1016 C CA . VAL A 1 121 ? -8.866 8.128 16.929 1.00 96.44 121 VAL A CA 1
ATOM 1017 C C . VAL A 1 121 ? -9.139 9.614 17.118 1.00 96.44 121 VAL A C 1
ATOM 1019 O O . VAL A 1 121 ? -8.629 10.457 16.393 1.00 96.44 121 VAL A O 1
ATOM 1022 N N . LYS A 1 122 ? -9.958 9.958 18.117 1.00 94.25 122 LYS A N 1
ATOM 1023 C CA . LYS A 1 122 ? -10.328 11.360 18.393 1.00 94.25 122 LYS A CA 1
ATOM 1024 C C . LYS A 1 122 ? -9.359 12.092 19.317 1.00 94.25 122 LYS A C 1
ATOM 1026 O O . LYS A 1 122 ? -9.353 13.318 19.332 1.00 94.25 122 LYS A O 1
ATOM 1031 N N . ASP A 1 123 ? -8.541 11.367 20.076 1.00 96.19 123 ASP A N 1
ATOM 1032 C CA . ASP A 1 123 ? -7.513 11.977 20.916 1.00 96.19 123 ASP A CA 1
ATOM 1033 C C . ASP A 1 123 ? -6.301 12.394 20.067 1.00 96.19 123 ASP A C 1
ATOM 1035 O O . ASP A 1 123 ? -5.618 11.564 19.467 1.00 96.19 123 ASP A O 1
ATOM 1039 N N . GLU A 1 124 ? -6.019 13.697 20.030 1.00 94.94 124 GLU A N 1
ATOM 1040 C CA . GLU A 1 124 ? -4.912 14.257 19.246 1.00 94.94 124 GLU A CA 1
ATOM 1041 C C . GLU A 1 124 ? -3.532 13.764 19.696 1.00 94.94 124 GLU A C 1
ATOM 1043 O O . GLU A 1 124 ? -2.614 13.650 18.883 1.00 94.94 124 GLU A O 1
ATOM 1048 N N . LYS A 1 125 ? -3.336 13.466 20.985 1.00 96.25 125 LYS A N 1
ATOM 1049 C CA . LYS A 1 125 ? -2.044 12.955 21.465 1.00 96.25 125 LYS A CA 1
ATOM 1050 C C . LYS A 1 125 ? -1.841 11.526 20.989 1.00 96.25 125 LYS A C 1
ATOM 1052 O O . LYS A 1 125 ? -0.748 11.196 20.540 1.00 96.25 125 LYS A O 1
ATOM 1057 N N . GLU A 1 126 ? -2.886 10.707 21.053 1.00 96.31 126 GLU A N 1
ATOM 1058 C CA . GLU A 1 126 ? -2.850 9.344 20.539 1.00 96.31 126 GLU A CA 1
ATOM 1059 C C . GLU A 1 126 ? -2.612 9.326 19.025 1.00 96.31 126 GLU A C 1
ATOM 1061 O O . GLU A 1 126 ? -1.718 8.612 18.572 1.00 96.31 126 GLU A O 1
ATOM 1066 N N . LYS A 1 127 ? -3.301 10.177 18.252 1.00 94.94 127 LYS A N 1
ATOM 1067 C CA . LYS A 1 127 ? -3.034 10.341 16.812 1.00 94.94 127 LYS A CA 1
ATOM 1068 C C . LYS A 1 127 ? -1.572 10.673 16.526 1.00 94.94 127 LYS A C 1
ATOM 1070 O O . LYS A 1 127 ? -0.939 10.015 15.708 1.00 94.94 127 LYS A O 1
ATOM 1075 N N . ASN A 1 128 ? -1.006 11.641 17.248 1.00 94.38 128 ASN A N 1
ATOM 1076 C CA . ASN A 1 128 ? 0.399 12.019 17.083 1.00 94.38 128 ASN A CA 1
ATOM 1077 C C . ASN A 1 128 ? 1.373 10.869 17.391 1.00 94.38 128 ASN A C 1
ATOM 1079 O O . ASN A 1 128 ? 2.409 10.760 16.738 1.00 94.38 128 ASN A O 1
ATOM 1083 N N . ILE A 1 129 ? 1.056 10.009 18.363 1.00 96.12 129 ILE A N 1
ATOM 1084 C CA . ILE A 1 129 ? 1.853 8.810 18.661 1.00 96.12 129 ILE A CA 1
ATOM 1085 C C . ILE A 1 129 ? 1.773 7.812 17.498 1.00 96.12 129 ILE A C 1
ATOM 1087 O O . ILE A 1 129 ? 2.802 7.266 17.097 1.00 96.12 129 ILE A O 1
ATOM 1091 N N . LEU A 1 130 ? 0.576 7.602 16.938 1.00 95.56 130 LEU A N 1
ATOM 1092 C CA . LEU A 1 130 ? 0.351 6.696 15.808 1.00 95.56 130 LEU A CA 1
ATOM 1093 C C . LEU A 1 130 ? 1.060 7.171 14.537 1.00 95.56 130 LEU A C 1
ATOM 1095 O O . LEU A 1 130 ? 1.730 6.368 13.900 1.00 95.56 130 LEU A O 1
ATOM 1099 N N . PHE A 1 131 ? 1.004 8.464 14.211 1.00 92.19 131 PHE A N 1
ATOM 1100 C CA . PHE A 1 131 ? 1.724 9.015 13.055 1.00 92.19 131 PHE A CA 1
ATOM 1101 C C . PHE A 1 131 ? 3.246 8.999 13.229 1.00 92.19 131 PHE A C 1
ATOM 1103 O O . PHE A 1 131 ? 3.987 8.935 12.254 1.00 92.19 131 PHE A O 1
ATOM 1110 N N . LYS A 1 132 ? 3.736 8.984 14.471 1.00 93.56 132 LYS A N 1
ATOM 1111 C CA . LYS A 1 132 ? 5.157 8.793 14.792 1.00 93.56 132 LYS A CA 1
ATOM 1112 C C . LYS A 1 132 ? 5.460 7.335 15.125 1.00 93.56 132 LYS A C 1
ATOM 1114 O O . LYS A 1 132 ? 6.150 7.038 16.105 1.00 93.56 132 LYS A O 1
ATOM 1119 N N . ALA A 1 133 ? 4.935 6.413 14.320 1.00 93.19 133 ALA A N 1
ATOM 1120 C CA . ALA A 1 133 ? 4.981 4.988 14.616 1.00 93.19 133 ALA A CA 1
ATOM 1121 C C . ALA A 1 133 ? 6.410 4.447 14.784 1.00 93.19 133 ALA A C 1
ATOM 1123 O O . ALA A 1 133 ? 6.665 3.618 15.658 1.00 93.19 133 ALA A O 1
ATOM 1124 N N . LEU A 1 134 ? 7.352 4.950 13.981 1.00 92.00 134 LEU A N 1
ATOM 1125 C CA . LEU A 1 134 ? 8.760 4.541 14.008 1.00 92.00 134 LEU A CA 1
ATOM 1126 C C . LEU A 1 134 ? 9.463 4.897 15.324 1.00 92.00 134 LEU A C 1
ATOM 1128 O O . LEU A 1 134 ? 10.359 4.177 15.760 1.00 92.00 134 LEU A O 1
ATOM 1132 N N . GLU A 1 135 ? 9.056 5.990 15.968 1.00 94.25 135 GLU A N 1
ATOM 1133 C CA . GLU A 1 135 ? 9.614 6.425 17.251 1.00 94.25 135 GLU A CA 1
ATOM 1134 C C . GLU A 1 135 ? 8.982 5.664 18.423 1.00 94.25 135 GLU A C 1
ATOM 1136 O O . GLU A 1 135 ? 9.653 5.361 19.409 1.00 94.25 135 GLU A O 1
ATOM 1141 N N . ASN A 1 136 ? 7.688 5.348 18.313 1.00 95.00 136 ASN A N 1
ATOM 1142 C CA . ASN A 1 136 ? 6.884 4.888 19.443 1.00 95.00 136 ASN A CA 1
ATOM 1143 C C . ASN A 1 136 ? 6.669 3.367 19.490 1.00 95.00 136 ASN A C 1
ATOM 1145 O O . ASN A 1 136 ? 6.419 2.826 20.568 1.00 95.00 136 ASN A O 1
ATOM 1149 N N . PHE A 1 137 ? 6.791 2.653 18.365 1.00 95.81 137 PHE A N 1
ATOM 1150 C CA . PHE A 1 137 ? 6.495 1.220 18.291 1.00 95.81 137 PHE A CA 1
ATOM 1151 C C . PHE A 1 137 ? 7.708 0.407 17.813 1.00 95.81 137 PHE A C 1
ATOM 1153 O O . PHE A 1 137 ? 7.961 0.301 16.610 1.00 95.81 137 PHE A O 1
ATOM 1160 N N . PRO A 1 138 ? 8.430 -0.273 18.727 1.00 96.56 138 PRO A N 1
ATOM 1161 C CA . PRO A 1 138 ? 9.641 -1.023 18.386 1.00 96.56 138 PRO A CA 1
ATOM 1162 C C . PRO A 1 138 ? 9.444 -2.122 17.333 1.00 96.56 138 PRO A C 1
ATOM 1164 O O . PRO A 1 138 ? 10.371 -2.437 16.592 1.00 96.56 138 PRO A O 1
ATOM 1167 N N . ALA A 1 139 ? 8.255 -2.729 17.264 1.00 94.88 139 ALA A N 1
ATOM 1168 C CA . ALA A 1 139 ? 7.945 -3.745 16.259 1.00 94.88 139 ALA A CA 1
ATOM 1169 C C . ALA A 1 139 ? 7.863 -3.152 14.842 1.00 94.88 139 ALA A C 1
ATOM 1171 O O . ALA A 1 139 ? 8.386 -3.751 13.904 1.00 94.88 139 ALA A O 1
ATOM 1172 N N . ILE A 1 140 ? 7.264 -1.964 14.712 1.00 95.19 140 ILE A N 1
ATOM 1173 C CA . ILE A 1 140 ? 7.178 -1.214 13.453 1.00 95.19 140 ILE A CA 1
ATOM 1174 C C . ILE A 1 140 ? 8.574 -0.730 13.072 1.00 95.19 140 ILE A C 1
ATOM 1176 O O . ILE A 1 140 ? 9.030 -0.996 11.963 1.00 95.19 140 ILE A O 1
ATOM 1180 N N . LYS A 1 141 ? 9.303 -0.141 14.031 1.00 96.31 141 LYS A N 1
ATOM 1181 C CA . LYS A 1 141 ? 10.683 0.304 13.826 1.00 96.31 141 LYS A CA 1
ATOM 1182 C C . LYS A 1 141 ? 11.581 -0.799 13.265 1.00 96.31 141 LYS A C 1
ATOM 1184 O O . LYS A 1 141 ? 12.316 -0.551 12.326 1.00 96.31 141 LYS A O 1
ATOM 1189 N N . LYS A 1 142 ? 11.502 -2.027 13.786 1.00 97.25 142 LYS A N 1
ATOM 1190 C CA . LYS A 1 142 ? 12.314 -3.146 13.274 1.00 97.25 142 LYS A CA 1
ATOM 1191 C C . LYS A 1 142 ? 12.032 -3.483 11.808 1.00 97.25 142 LYS A C 1
ATOM 1193 O O . LYS A 1 142 ? 12.968 -3.819 11.092 1.00 97.25 142 LYS A O 1
ATOM 1198 N N . LYS A 1 143 ? 10.766 -3.430 11.377 1.00 96.06 143 LYS A N 1
ATOM 1199 C CA . LYS A 1 143 ? 10.402 -3.650 9.968 1.00 96.06 143 LYS A CA 1
ATOM 1200 C C . LYS A 1 143 ? 10.890 -2.497 9.090 1.00 96.06 143 LYS A C 1
ATOM 1202 O O . LYS A 1 143 ? 11.482 -2.752 8.049 1.00 96.06 143 LYS A O 1
ATOM 1207 N N . ALA A 1 144 ? 10.705 -1.262 9.548 1.00 94.94 144 ALA A N 1
ATOM 1208 C CA . ALA A 1 144 ? 11.177 -0.072 8.851 1.00 94.94 144 ALA A CA 1
ATOM 1209 C C . ALA A 1 144 ? 12.704 -0.054 8.705 1.00 94.94 144 ALA A C 1
ATOM 1211 O O . ALA A 1 144 ? 13.205 0.088 7.600 1.00 94.94 144 ALA A O 1
ATOM 1212 N N . ASP A 1 145 ? 13.446 -0.298 9.789 1.00 96.06 145 ASP A N 1
ATOM 1213 C CA . ASP A 1 145 ? 14.912 -0.369 9.773 1.00 96.06 145 ASP A CA 1
ATOM 1214 C C . ASP A 1 145 ? 15.408 -1.463 8.806 1.00 96.06 145 ASP A C 1
ATOM 1216 O O . ASP A 1 145 ? 16.430 -1.288 8.147 1.00 96.06 145 ASP A O 1
ATOM 1220 N N . TRP A 1 146 ? 14.681 -2.584 8.688 1.00 97.06 146 TRP A N 1
ATOM 1221 C CA . TRP A 1 146 ? 14.992 -3.624 7.704 1.00 97.06 146 TRP A CA 1
ATOM 1222 C C . TRP A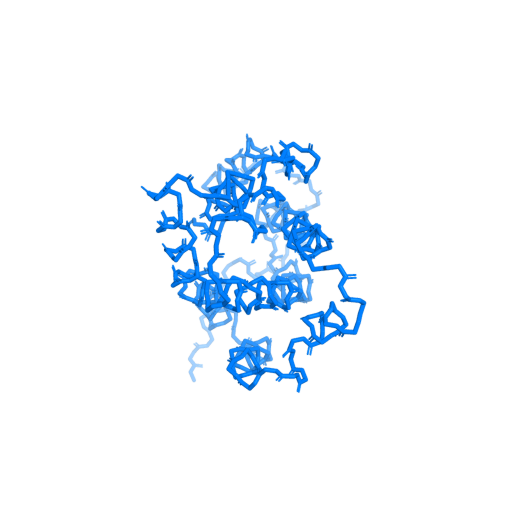 1 146 ? 14.792 -3.124 6.270 1.00 97.06 146 TRP A C 1
ATOM 1224 O O . TRP A 1 146 ? 15.690 -3.305 5.455 1.00 97.06 146 TRP A O 1
ATOM 1234 N N . ALA A 1 147 ? 13.661 -2.478 5.969 1.00 95.50 147 ALA A N 1
ATOM 1235 C CA . ALA A 1 147 ? 13.374 -1.940 4.638 1.00 95.50 147 ALA A CA 1
ATOM 1236 C C . ALA A 1 147 ? 14.377 -0.843 4.239 1.00 95.50 147 ALA A C 1
ATOM 1238 O O . ALA A 1 147 ? 14.994 -0.942 3.182 1.00 95.50 147 ALA A O 1
ATOM 1239 N N . LEU A 1 148 ? 14.627 0.124 5.130 1.00 93.81 148 LEU A N 1
ATOM 1240 C CA . LEU A 1 148 ? 15.603 1.204 4.938 1.00 93.81 148 LEU A CA 1
ATOM 1241 C C . LEU A 1 148 ? 17.017 0.667 4.675 1.00 93.81 148 LEU A C 1
ATOM 1243 O O . LEU A 1 148 ? 17.729 1.187 3.826 1.00 93.81 148 LEU A O 1
ATOM 1247 N N . ASN A 1 149 ? 17.426 -0.416 5.344 1.00 95.38 149 ASN A N 1
ATOM 1248 C CA . ASN A 1 149 ? 18.722 -1.040 5.075 1.00 95.38 149 ASN A CA 1
ATOM 1249 C C . ASN A 1 149 ? 18.831 -1.595 3.643 1.00 95.38 149 ASN A C 1
ATOM 1251 O O . ASN A 1 149 ? 19.928 -1.639 3.091 1.00 95.38 149 ASN A O 1
ATOM 1255 N N . TRP A 1 150 ? 17.724 -2.046 3.045 1.00 94.81 150 TRP A N 1
ATOM 1256 C CA . TRP A 1 150 ? 17.731 -2.542 1.668 1.00 94.81 150 TRP A CA 1
ATOM 1257 C C . TRP A 1 150 ? 17.672 -1.435 0.626 1.00 94.81 150 TRP A C 1
ATOM 1259 O O . TRP A 1 150 ? 18.238 -1.645 -0.440 1.00 94.81 150 TRP A O 1
ATOM 1269 N N . ILE A 1 151 ? 17.089 -0.269 0.928 1.00 91.88 151 ILE A N 1
ATOM 1270 C CA . ILE A 1 151 ? 17.147 0.917 0.046 1.00 91.88 151 ILE A CA 1
ATOM 1271 C C . ILE A 1 151 ? 18.596 1.222 -0.354 1.00 91.88 151 ILE A C 1
ATOM 1273 O O . ILE A 1 151 ? 18.876 1.501 -1.514 1.00 91.88 151 ILE A O 1
ATOM 1277 N N . GLU A 1 152 ? 19.523 1.065 0.590 1.00 90.62 152 GLU A N 1
ATOM 1278 C CA . GLU A 1 152 ? 20.953 1.331 0.412 1.00 90.62 152 GLU A CA 1
ATOM 1279 C C . GLU A 1 152 ? 21.729 0.206 -0.305 1.00 90.62 152 GLU A C 1
ATOM 1281 O O . GLU A 1 152 ? 22.929 0.355 -0.564 1.00 90.62 152 GLU A O 1
ATOM 1286 N N . SER A 1 153 ? 21.115 -0.951 -0.605 1.00 92.38 153 SER A N 1
ATOM 1287 C CA . SER A 1 153 ? 21.822 -2.000 -1.361 1.00 92.38 153 SER A CA 1
ATOM 1288 C C . SER A 1 153 ? 22.193 -1.455 -2.741 1.00 92.38 153 SER A C 1
ATOM 1290 O O . SER A 1 153 ? 21.357 -0.820 -3.368 1.00 92.38 153 SER A O 1
ATOM 1292 N N . PRO A 1 154 ? 23.396 -1.719 -3.282 1.00 90.50 154 PRO A N 1
ATOM 1293 C CA . PRO A 1 154 ? 23.747 -1.318 -4.643 1.00 90.50 154 PRO A CA 1
ATOM 1294 C C . PRO A 1 154 ? 23.134 -2.228 -5.722 1.00 90.50 154 PRO A C 1
ATOM 1296 O O . PRO A 1 154 ? 23.139 -1.859 -6.895 1.00 90.50 154 PRO A O 1
ATOM 1299 N N . SER A 1 155 ? 22.616 -3.412 -5.373 1.00 93.44 155 SER A N 1
ATOM 1300 C CA . SER A 1 155 ? 22.066 -4.364 -6.346 1.00 93.44 155 SER A CA 1
ATOM 1301 C C . SER A 1 155 ? 20.570 -4.155 -6.563 1.00 93.44 155 SER A C 1
ATOM 1303 O O . SER A 1 155 ? 19.772 -4.367 -5.652 1.00 93.44 155 SER A O 1
ATOM 1305 N N . PHE A 1 156 ? 20.183 -3.838 -7.801 1.00 93.44 156 PHE A N 1
ATOM 1306 C CA . PHE A 1 156 ? 18.775 -3.722 -8.187 1.00 93.44 156 PHE A CA 1
ATOM 1307 C C . PHE A 1 156 ? 17.990 -5.001 -7.902 1.00 93.44 156 PHE A C 1
ATOM 1309 O O . PHE A 1 156 ? 16.940 -4.936 -7.275 1.00 93.44 156 PHE A O 1
ATOM 1316 N N . ALA A 1 157 ? 18.517 -6.171 -8.273 1.00 94.38 157 ALA A N 1
ATOM 1317 C CA . ALA A 1 157 ? 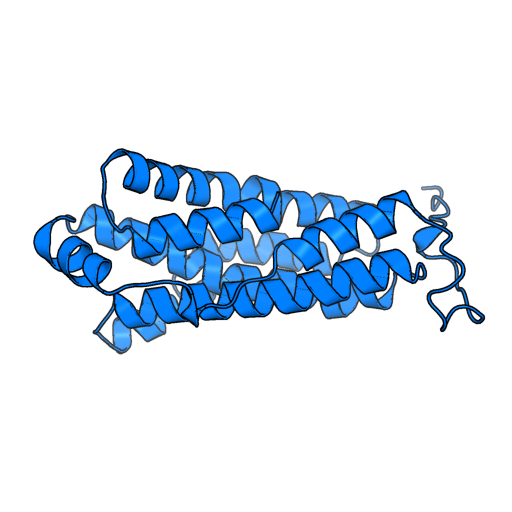17.857 -7.445 -7.996 1.00 94.38 157 ALA A CA 1
ATOM 1318 C C . ALA A 1 157 ? 17.633 -7.707 -6.493 1.00 94.38 157 ALA A C 1
ATOM 1320 O O . ALA A 1 157 ? 16.565 -8.189 -6.109 1.00 94.38 157 ALA A O 1
ATOM 1321 N N . GLU A 1 158 ? 18.610 -7.388 -5.634 1.00 95.00 158 GLU A N 1
ATOM 1322 C CA . GLU A 1 158 ? 18.440 -7.521 -4.181 1.00 95.00 158 GLU A CA 1
ATOM 1323 C C . GLU A 1 158 ? 17.360 -6.573 -3.659 1.00 95.00 158 GLU A C 1
ATOM 1325 O O . GLU A 1 158 ? 16.492 -7.011 -2.904 1.00 95.00 158 GLU A O 1
ATOM 1330 N N . ARG A 1 159 ? 17.369 -5.307 -4.103 1.00 95.00 159 ARG A N 1
ATOM 1331 C CA . ARG A 1 159 ? 16.335 -4.329 -3.742 1.00 95.00 159 ARG A CA 1
ATOM 1332 C C . ARG A 1 159 ? 14.957 -4.763 -4.225 1.00 95.00 159 ARG A C 1
ATOM 1334 O O . ARG A 1 159 ? 14.010 -4.726 -3.449 1.00 95.00 159 ARG A O 1
ATOM 1341 N N . LEU A 1 160 ? 14.843 -5.235 -5.464 1.00 95.75 160 LEU A N 1
ATOM 1342 C CA . LEU A 1 160 ? 13.586 -5.700 -6.046 1.00 95.75 160 LEU A CA 1
ATOM 1343 C C . LEU A 1 160 ? 12.980 -6.847 -5.225 1.00 95.75 160 LEU A C 1
ATOM 1345 O O . LEU A 1 160 ? 11.798 -6.813 -4.895 1.00 95.75 160 LEU A O 1
ATOM 1349 N N . ILE A 1 161 ? 13.792 -7.836 -4.838 1.00 96.75 161 ILE A N 1
ATOM 1350 C CA . ILE A 1 161 ? 13.337 -8.948 -3.988 1.00 96.75 161 ILE A CA 1
ATOM 1351 C C . ILE A 1 161 ? 13.004 -8.460 -2.573 1.00 96.75 161 ILE A C 1
ATOM 1353 O O . ILE A 1 161 ? 12.020 -8.912 -1.986 1.00 96.75 161 ILE A O 1
ATOM 1357 N N . ALA A 1 162 ? 13.813 -7.559 -2.012 1.00 96.69 162 ALA A N 1
ATOM 1358 C CA . ALA A 1 162 ? 13.581 -7.021 -0.679 1.00 96.69 162 ALA A CA 1
ATOM 1359 C C . ALA A 1 162 ? 12.255 -6.257 -0.600 1.00 96.69 162 ALA A C 1
ATOM 1361 O O . ALA A 1 162 ? 11.481 -6.503 0.321 1.00 96.69 162 ALA A O 1
ATOM 1362 N N . PHE A 1 163 ? 11.957 -5.401 -1.578 1.00 96.25 163 PHE A N 1
ATOM 1363 C CA . PHE A 1 163 ? 10.716 -4.625 -1.610 1.00 96.25 163 PHE A CA 1
ATOM 1364 C C . PHE A 1 163 ? 9.495 -5.475 -1.962 1.00 96.25 163 PHE A C 1
ATOM 1366 O O . PHE A 1 163 ? 8.474 -5.336 -1.298 1.00 96.25 163 PHE A O 1
ATOM 1373 N N . ALA A 1 164 ? 9.639 -6.495 -2.816 1.00 96.69 164 ALA A N 1
ATOM 1374 C CA . ALA A 1 164 ? 8.598 -7.515 -2.966 1.00 96.69 164 ALA A CA 1
ATOM 1375 C C . ALA A 1 164 ? 8.297 -8.255 -1.642 1.00 96.69 164 ALA A C 1
ATOM 1377 O O . ALA A 1 164 ? 7.166 -8.672 -1.396 1.00 96.69 164 ALA A O 1
ATOM 1378 N N . ALA A 1 165 ? 9.288 -8.423 -0.756 1.00 96.94 165 ALA A N 1
ATOM 1379 C CA . ALA A 1 165 ? 9.062 -8.963 0.585 1.00 96.94 165 ALA A CA 1
ATOM 1380 C C . ALA A 1 165 ? 8.431 -7.939 1.549 1.00 96.94 165 ALA A C 1
ATOM 1382 O O . ALA A 1 165 ? 7.688 -8.347 2.446 1.00 96.94 165 ALA A O 1
ATOM 1383 N N . VAL A 1 166 ? 8.688 -6.638 1.385 1.00 95.06 166 VAL A N 1
ATOM 1384 C CA . VAL A 1 166 ? 7.986 -5.588 2.143 1.00 95.06 166 VAL A CA 1
ATOM 1385 C C . VAL A 1 166 ? 6.497 -5.620 1.790 1.00 95.06 166 VAL A C 1
ATOM 1387 O O . VAL A 1 166 ? 5.684 -5.956 2.653 1.00 95.06 166 VAL A O 1
ATOM 1390 N N . GLU A 1 167 ? 6.165 -5.400 0.523 1.00 94.00 167 GLU A N 1
ATOM 1391 C CA . GLU A 1 167 ? 4.783 -5.308 0.029 1.00 94.00 167 GLU A CA 1
ATOM 1392 C C . GLU A 1 167 ? 4.048 -6.659 0.183 1.00 94.00 167 GLU A C 1
ATOM 1394 O O . GLU A 1 167 ? 2.967 -6.757 0.763 1.00 94.00 167 GLU A O 1
ATOM 1399 N N . GLY A 1 168 ? 4.695 -7.774 -0.180 1.00 92.44 168 GLY A N 1
ATOM 1400 C CA . GLY A 1 168 ? 4.054 -9.093 -0.180 1.00 92.44 168 GLY A CA 1
ATOM 1401 C C . GLY A 1 168 ? 4.083 -9.861 1.150 1.00 92.44 168 GLY A C 1
ATOM 1402 O O . GLY A 1 168 ? 3.144 -10.598 1.462 1.00 92.44 168 GLY A O 1
ATOM 1403 N N . ILE A 1 169 ? 5.149 -9.749 1.957 1.00 96.44 169 ILE A N 1
ATOM 1404 C CA . ILE A 1 169 ? 5.306 -10.544 3.195 1.00 96.44 169 ILE A CA 1
ATOM 1405 C C . ILE A 1 169 ? 5.030 -9.697 4.433 1.00 96.44 169 ILE A C 1
ATOM 1407 O O . ILE A 1 169 ? 4.279 -10.148 5.307 1.00 96.44 169 ILE A O 1
ATOM 1411 N N . PHE A 1 170 ? 5.602 -8.494 4.550 1.00 95.50 170 PHE A N 1
ATOM 1412 C CA . PHE A 1 170 ? 5.432 -7.697 5.768 1.00 95.50 170 PHE A CA 1
ATOM 1413 C C . PHE A 1 170 ? 3.984 -7.259 5.977 1.00 95.50 170 PHE A C 1
ATOM 1415 O O . PHE A 1 170 ? 3.573 -7.164 7.145 1.00 95.50 170 PHE A O 1
ATOM 1422 N N . PHE A 1 171 ? 3.232 -7.047 4.895 1.00 94.38 171 PHE A N 1
ATOM 1423 C CA . PHE A 1 171 ? 1.831 -6.628 4.934 1.00 94.38 171 PHE A CA 1
ATOM 1424 C C . PHE A 1 171 ? 0.845 -7.794 5.051 1.00 94.38 171 PHE A C 1
ATOM 1426 O O . PHE A 1 171 ? -0.200 -7.649 5.688 1.00 94.38 171 PHE A O 1
ATOM 1433 N N . SER A 1 172 ? 1.205 -8.989 4.568 1.00 95.62 172 SER A N 1
ATOM 1434 C CA . SER A 1 172 ? 0.316 -10.166 4.517 1.00 95.62 172 SER A CA 1
ATOM 1435 C C . SER A 1 172 ? -0.437 -10.468 5.822 1.00 95.62 172 SER A C 1
ATOM 1437 O O . SER A 1 172 ? -1.646 -10.712 5.819 1.00 95.62 172 SER A O 1
ATOM 1439 N N . GLY A 1 173 ? 0.257 -10.426 6.964 1.00 96.88 173 GLY A N 1
ATOM 1440 C CA . GLY A 1 173 ? -0.344 -10.700 8.270 1.00 96.88 173 GLY A CA 1
ATOM 1441 C C . GLY A 1 173 ? -1.353 -9.631 8.701 1.00 96.88 173 GLY A C 1
ATOM 1442 O O . GLY A 1 173 ? -2.363 -9.958 9.328 1.00 96.88 173 GLY A O 1
ATOM 1443 N N . ALA A 1 174 ? -1.105 -8.371 8.342 1.00 96.94 174 ALA A N 1
ATOM 1444 C CA . ALA A 1 174 ? -2.000 -7.258 8.628 1.00 96.94 174 ALA A CA 1
ATOM 1445 C C . ALA A 1 174 ? -3.239 -7.294 7.717 1.00 96.94 174 ALA A C 1
ATOM 1447 O O . ALA A 1 174 ? -4.357 -7.250 8.232 1.00 96.94 174 ALA A O 1
ATOM 1448 N N . PHE A 1 175 ? -3.066 -7.525 6.410 1.00 98.06 175 PHE A N 1
ATOM 1449 C CA . PHE A 1 175 ? -4.186 -7.710 5.479 1.00 98.06 175 PHE A CA 1
ATOM 1450 C C . PHE A 1 175 ? -5.087 -8.879 5.891 1.00 98.06 175 PHE A C 1
ATOM 1452 O O . PHE A 1 175 ? -6.305 -8.731 5.995 1.00 98.06 175 PHE A O 1
ATOM 1459 N N . CYS A 1 176 ? -4.499 -10.035 6.217 1.00 98.00 176 CYS A N 1
ATOM 1460 C CA . CYS A 1 176 ? -5.244 -11.202 6.697 1.00 98.00 176 CYS A CA 1
ATOM 1461 C C . CYS A 1 176 ? -6.052 -10.889 7.969 1.00 98.00 176 CYS A C 1
ATOM 1463 O O . CYS A 1 176 ? -7.199 -11.317 8.123 1.00 98.00 176 CYS A O 1
ATOM 1465 N N . SER A 1 177 ? -5.469 -10.095 8.867 1.00 98.06 177 SER A N 1
ATOM 1466 C CA . SER A 1 177 ? -6.108 -9.680 10.113 1.00 98.06 177 SER A CA 1
ATOM 1467 C C . SER A 1 177 ? -7.308 -8.754 9.892 1.00 98.06 177 SER A C 1
ATOM 1469 O O . SER A 1 177 ? -8.311 -8.876 10.597 1.00 98.06 177 SER A O 1
ATOM 1471 N N . ILE A 1 178 ? -7.260 -7.870 8.895 1.00 98.44 178 ILE A N 1
ATOM 1472 C CA . ILE A 1 178 ? -8.410 -7.030 8.532 1.00 98.44 178 ILE A CA 1
ATOM 1473 C C . ILE A 1 178 ? -9.477 -7.860 7.801 1.00 98.44 178 ILE A C 1
ATOM 1475 O O . ILE A 1 178 ? -10.665 -7.746 8.110 1.00 98.44 178 ILE A O 1
ATOM 1479 N N . PHE A 1 179 ? -9.093 -8.808 6.939 1.00 98.50 179 PHE A N 1
ATOM 1480 C CA . PHE A 1 179 ? -10.046 -9.770 6.367 1.00 98.50 179 PHE A CA 1
ATOM 1481 C C . PHE A 1 179 ? -10.753 -10.623 7.433 1.00 98.50 179 PHE A C 1
ATOM 1483 O O . PHE A 1 179 ? -11.917 -11.003 7.264 1.00 98.50 179 PHE A O 1
ATOM 1490 N N . TRP A 1 180 ? -10.099 -10.897 8.564 1.00 98.38 180 TRP A N 1
ATOM 1491 C CA . TRP A 1 180 ? -10.750 -11.531 9.710 1.00 98.38 180 TRP A CA 1
ATOM 1492 C C . TRP A 1 180 ? -11.865 -10.657 10.314 1.00 98.38 180 TRP A C 1
ATOM 1494 O O . TRP A 1 180 ? -12.919 -11.192 10.673 1.00 98.38 180 TRP A O 1
ATOM 1504 N N . LEU A 1 181 ? -11.697 -9.331 10.366 1.00 98.12 181 LEU A N 1
ATOM 1505 C CA . LEU A 1 181 ? -12.769 -8.403 10.759 1.00 98.12 181 LEU A CA 1
ATOM 1506 C C . LEU A 1 181 ? -13.922 -8.420 9.750 1.00 98.12 181 LEU A C 1
ATOM 1508 O O . LEU A 1 181 ? -15.080 -8.529 10.161 1.00 98.12 181 LEU A O 1
ATOM 1512 N N . LYS A 1 182 ? -13.614 -8.458 8.445 1.00 98.25 182 LYS A N 1
ATOM 1513 C CA . LYS A 1 182 ? -14.628 -8.602 7.384 1.00 98.25 182 LYS A CA 1
ATOM 1514 C C . LYS A 1 182 ? -15.488 -9.843 7.596 1.00 98.25 182 LYS A C 1
ATOM 1516 O O . LYS A 1 182 ? -16.714 -9.775 7.548 1.00 98.25 182 LYS A O 1
ATOM 1521 N N . LYS A 1 183 ? -14.861 -10.984 7.904 1.00 98.12 183 LYS A N 1
ATOM 1522 C CA . LYS A 1 183 ? -15.571 -12.245 8.184 1.00 98.12 183 LYS A CA 1
ATOM 1523 C C . LYS A 1 183 ? -16.536 -12.133 9.371 1.00 98.12 183 LYS A C 1
ATOM 1525 O O . LYS A 1 183 ? -17.519 -12.870 9.429 1.00 98.12 183 LYS A O 1
ATOM 1530 N N . ARG A 1 184 ? -16.261 -11.232 10.313 1.00 98.06 184 ARG A N 1
ATOM 1531 C CA . ARG A 1 184 ? -17.117 -10.948 11.472 1.00 98.06 184 ARG A CA 1
ATOM 1532 C C . ARG A 1 184 ? -18.190 -9.891 11.197 1.00 98.06 184 ARG A C 1
ATOM 1534 O O . ARG A 1 184 ? -19.008 -9.660 12.082 1.00 98.06 184 ARG A O 1
ATOM 1541 N N . GLY A 1 185 ? -18.206 -9.282 10.010 1.00 97.88 185 GLY A N 1
ATOM 1542 C CA . GLY A 1 185 ? -19.142 -8.214 9.654 1.00 97.88 185 GLY A CA 1
ATOM 1543 C C . GLY A 1 185 ? -18.895 -6.930 10.445 1.00 97.88 185 GLY A C 1
ATOM 1544 O O . GLY A 1 185 ? -19.851 -6.333 10.937 1.00 97.88 185 GLY A O 1
ATOM 1545 N N . LEU A 1 186 ? -17.622 -6.570 10.634 1.00 98.25 186 LEU A N 1
ATOM 1546 C CA . LEU A 1 186 ? -17.192 -5.392 11.387 1.00 98.25 186 LEU A CA 1
ATOM 1547 C C . LEU A 1 186 ? -16.367 -4.457 10.507 1.00 98.25 186 LEU A C 1
ATOM 1549 O O . LEU A 1 186 ? -15.564 -4.941 9.709 1.00 98.25 186 LEU A O 1
ATOM 1553 N N . MET A 1 187 ? -16.498 -3.152 10.753 1.00 98.31 187 MET A N 1
ATOM 1554 C CA . MET A 1 187 ? -15.685 -2.095 10.130 1.00 98.31 187 MET A CA 1
ATOM 1555 C C . MET A 1 187 ? -15.738 -2.141 8.585 1.00 98.31 187 MET A C 1
ATOM 1557 O O . MET A 1 187 ? -14.710 -2.374 7.939 1.00 98.31 187 MET A O 1
ATOM 1561 N N . PRO A 1 188 ? -16.933 -2.021 7.972 1.00 98.25 188 PRO A N 1
ATOM 1562 C CA . PRO A 1 188 ? -17.103 -2.157 6.525 1.00 98.25 188 PRO A CA 1
ATOM 1563 C C . PRO A 1 188 ? -16.189 -1.232 5.706 1.00 98.25 188 PRO A C 1
ATOM 1565 O O . PRO A 1 188 ? -15.595 -1.706 4.740 1.00 98.25 188 PRO A O 1
ATOM 1568 N N . GLY A 1 189 ? -15.991 0.017 6.121 1.00 98.50 189 GLY A N 1
ATOM 1569 C CA . GLY A 1 189 ? -15.095 0.983 5.486 1.00 98.50 189 GLY A CA 1
ATOM 1570 C C . GLY A 1 189 ? -13.623 0.565 5.537 1.00 98.50 189 GLY A C 1
ATOM 1571 O O . GLY A 1 189 ? -12.970 0.503 4.496 1.00 98.50 189 GLY A O 1
ATOM 1572 N N . LEU A 1 190 ? -13.114 0.178 6.715 1.00 98.56 190 LEU A N 1
ATOM 1573 C CA . LEU A 1 190 ? -11.763 -0.386 6.876 1.00 98.56 190 LEU A CA 1
ATOM 1574 C C . LEU A 1 190 ? -11.558 -1.649 6.030 1.00 98.56 190 LEU A C 1
ATOM 1576 O O . LEU A 1 190 ? -10.486 -1.868 5.471 1.00 98.56 190 LEU A O 1
ATOM 1580 N N . THR A 1 191 ? -12.554 -2.532 5.983 1.00 98.56 191 THR A N 1
ATOM 1581 C CA . THR A 1 191 ? -12.413 -3.797 5.250 1.00 98.56 191 THR A CA 1
ATOM 1582 C C . THR A 1 191 ? -12.499 -3.602 3.741 1.00 98.56 191 THR A C 1
ATOM 1584 O O . THR A 1 191 ? -11.765 -4.270 3.015 1.00 98.56 191 THR A O 1
ATOM 1587 N N . PHE A 1 192 ? -13.319 -2.654 3.280 1.00 98.62 192 PHE A N 1
ATOM 1588 C CA . PHE A 1 192 ? -13.402 -2.272 1.878 1.00 98.62 192 PHE A CA 1
ATOM 1589 C C . PHE A 1 192 ? -12.108 -1.608 1.400 1.00 98.62 192 PHE A C 1
ATOM 1591 O O . PHE A 1 192 ? -11.563 -2.023 0.380 1.00 98.62 192 PHE A O 1
ATOM 1598 N N . SER A 1 193 ? -11.553 -0.660 2.160 1.00 98.44 193 SER A N 1
ATOM 1599 C CA . SER A 1 193 ? -10.264 -0.053 1.809 1.00 98.44 193 SER A CA 1
ATOM 1600 C C . SER A 1 193 ? -9.140 -1.091 1.769 1.00 98.44 193 SER A C 1
ATOM 1602 O O . SER A 1 193 ? -8.342 -1.108 0.837 1.00 98.44 193 SER A O 1
ATOM 1604 N N . ASN A 1 194 ? -9.133 -2.039 2.710 1.00 98.50 194 ASN A N 1
ATOM 1605 C CA . ASN A 1 194 ? -8.183 -3.146 2.716 1.00 98.50 194 ASN A CA 1
ATOM 1606 C C . ASN A 1 194 ? -8.311 -4.055 1.481 1.00 98.50 194 ASN A C 1
ATOM 1608 O O . ASN A 1 194 ? -7.308 -4.596 1.028 1.00 98.50 194 ASN A O 1
ATOM 1612 N N . GLU A 1 195 ? -9.507 -4.252 0.921 1.00 98.25 195 GLU A N 1
ATOM 1613 C CA . GLU A 1 195 ? -9.677 -4.990 -0.342 1.00 98.25 195 GLU A CA 1
ATOM 1614 C C . GLU A 1 195 ? -9.049 -4.273 -1.532 1.00 98.25 195 GLU A C 1
ATOM 1616 O O . GLU A 1 195 ? -8.465 -4.933 -2.389 1.00 98.25 195 GLU A O 1
ATOM 1621 N N . LEU A 1 196 ? -9.170 -2.947 -1.577 1.00 98.44 196 LEU A N 1
ATOM 1622 C CA . LEU A 1 196 ? -8.573 -2.135 -2.632 1.00 98.44 196 LEU A CA 1
ATOM 1623 C C . LEU A 1 196 ? -7.046 -2.144 -2.513 1.00 98.44 196 LEU A C 1
ATOM 1625 O O . LEU A 1 196 ? -6.369 -2.515 -3.466 1.00 98.44 196 LEU A O 1
ATOM 1629 N N . ILE A 1 197 ? -6.520 -1.851 -1.321 1.00 98.38 197 ILE A N 1
ATOM 1630 C CA . ILE A 1 197 ? -5.075 -1.768 -1.075 1.00 98.38 197 ILE A CA 1
ATOM 1631 C C . ILE A 1 197 ? -4.410 -3.138 -1.249 1.00 98.38 197 ILE A C 1
ATOM 1633 O O . ILE A 1 197 ? -3.475 -3.272 -2.024 1.00 98.38 197 ILE A O 1
ATOM 1637 N N . SER A 1 198 ? -4.940 -4.203 -0.632 1.00 97.38 198 SER A N 1
ATOM 1638 C CA . SER A 1 198 ? -4.330 -5.541 -0.762 1.00 97.38 198 SER A CA 1
ATOM 1639 C C . SER A 1 198 ? -4.381 -6.124 -2.178 1.00 97.38 198 SER A C 1
ATOM 1641 O O . SER A 1 198 ? -3.626 -7.046 -2.476 1.00 97.38 198 SER A O 1
ATOM 1643 N N . ARG A 1 199 ? -5.273 -5.623 -3.044 1.00 97.62 199 ARG A N 1
ATOM 1644 C CA . ARG A 1 199 ? -5.265 -5.935 -4.478 1.00 97.62 199 ARG A CA 1
ATOM 1645 C C . ARG A 1 199 ? -4.136 -5.197 -5.191 1.00 97.62 199 ARG A C 1
ATOM 1647 O O . ARG A 1 199 ? -3.540 -5.778 -6.085 1.00 97.62 199 ARG A O 1
ATOM 1654 N N . ASP A 1 200 ? -3.903 -3.936 -4.849 1.00 97.56 200 ASP A N 1
ATOM 1655 C CA . ASP A 1 200 ? -2.871 -3.114 -5.487 1.00 97.56 200 ASP A CA 1
ATOM 1656 C C . ASP A 1 200 ? -1.455 -3.608 -5.131 1.00 97.56 200 ASP A C 1
ATOM 1658 O O . ASP A 1 200 ? -0.562 -3.564 -5.969 1.00 97.56 200 ASP A O 1
ATOM 1662 N N . GLU A 1 201 ? -1.297 -4.147 -3.922 1.00 95.75 201 GLU A N 1
ATOM 1663 C CA . GLU A 1 201 ? -0.053 -4.696 -3.352 1.00 95.75 201 GLU A CA 1
ATOM 1664 C C . GLU A 1 201 ? 0.311 -6.106 -3.860 1.00 95.75 201 GLU A C 1
ATOM 1666 O O . GLU A 1 201 ? 1.394 -6.621 -3.571 1.00 95.75 201 GLU A O 1
ATOM 1671 N N . GLY A 1 202 ? -0.622 -6.782 -4.545 1.00 87.31 202 GLY A N 1
ATOM 1672 C CA . GLY A 1 202 ? -0.500 -8.180 -4.985 1.00 87.31 202 GLY A CA 1
ATOM 1673 C C . GLY A 1 202 ? -0.207 -8.338 -6.469 1.00 87.31 202 GLY A C 1
ATOM 1674 O O . GLY A 1 202 ? 0.710 -9.130 -6.792 1.00 87.31 202 GLY A O 1
#

Mean predicted aligned error: 3.7 Å

Nearest PDB structures (foldseek):
  3vpn-assembly1_B  TM=9.833E-01  e=5.569E-17  Homo sapiens
  3olj-assembly1_D  TM=9.800E-01  e=5.077E-17  Homo sapiens
  3vpm-assembly1_B  TM=9.830E-01  e=2.131E-16  Homo sapiens
  1h0n-assembly1_A  TM=9.809E-01  e=1.168E-16  Mus musculus
  1jk0-assembly1_A  TM=9.313E-01  e=9.047E-15  Saccharomyces cerevisiae

Radius of gyration: 18.79 Å; Cα contacts (8 Å, |Δi|>4): 183; chains: 1; bounding box: 52×26×54 Å

Foldseek 3Di:
DPPDDDVQQPADPPPPDCPPPDCVVLLVLLVVLVVLDDALVVFDQPVQQCLLPPVDDPVRNVVLLLLLLLLLVLLVLLLCLLVVPVLVRGRRPSNVSSSVSVSVVSVRSNVNSLVVLVSNPVDPVSSVCSPVCLVNPVVSVVLSVQLVVLSPDPDPVSNVVSVLCSLPPVCVVSLVVLVVCVVVVHRRSSNVSSVSSNVSSD

Sequence (202 aa):
MSTAVEPILEANDDRFVIFPIKHHDLWEWYKKCEACFWTAEEIDLHEDQNDWNNKLNDDERYFIKHILAFFAASDGIVNENLAENFVSEVQYAEAKFFYGFQIMMENIHSETYSLLIDTYVKDEKEKNILFKALENFPAIKKKADWALNWIESPSFAERLIAFAAVEGIFFSGAFCSIFWLKKRGLMPGLTFSNELISRDEG